Protein AF-A0A059WLW0-F1 (afdb_monomer)

pLDDT: mean 97.42, std 1.97, range [87.31, 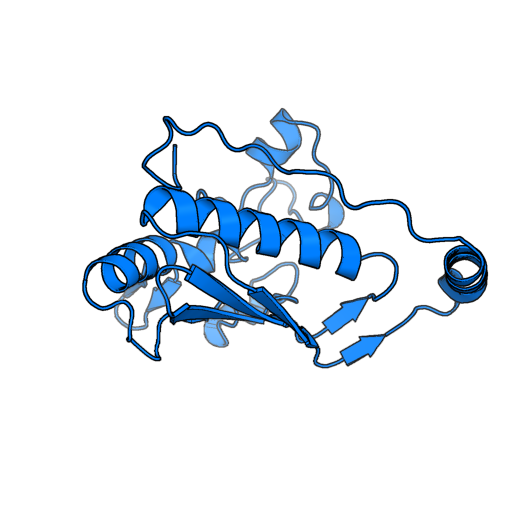98.94]

Solvent-accessible surface area (backbone atoms only — not comparable to full-atom values): 10324 Å² total; per-residue (Å²): 124,91,25,65,42,51,44,61,71,38,53,79,69,74,47,64,96,57,58,94,49,33,48,101,87,30,42,30,45,71,36,61,25,27,27,36,46,46,28,77,45,98,88,74,51,63,41,41,38,60,62,51,41,54,53,39,47,68,74,44,42,80,45,92,72,39,57,45,56,44,70,47,84,93,50,42,90,58,25,63,62,67,64,41,60,27,35,36,37,47,45,50,57,97,64,18,33,25,37,37,37,40,25,56,50,35,44,61,76,80,44,40,65,55,53,51,54,53,53,46,50,52,37,47,50,52,12,54,46,61,76,34,39,70,52,53,75,44,83,42,68,58,50,71,45,76,60,82,94,45,50,69,62,50,55,56,54,71,73,52,82,85,72,85,81,82,85,86,84,75,72,84,84,56,63,53,90,88,114

Secondary structure (DSSP, 8-state):
-----BSHHHHHTT--TTGGG--TTSB--S-HHHHHHHEE-TTS-EE-HHHHHHHHHHH-TT-TT-EEE---TTTGGGSSS--SEEEEEEEEETTEEEEEEEEEEEETTTTHHHHHHHHHHHHHHHHHHHTPEEEEEEEEEEEEE--GGGHHHHHHHHTSPPPPPPPPPP-TT--STT-

Radius of gyration: 17.55 Å; Cα contacts (8 Å, |Δi|>4): 272; chains: 1; bounding box: 41×44×42 Å

Structure (mmCIF, N/CA/C/O backbone):
data_AF-A0A059WLW0-F1
#
_entry.id   AF-A0A059WLW0-F1
#
loop_
_atom_site.group_PDB
_atom_site.id
_atom_site.type_symbol
_atom_site.label_atom_id
_atom_site.label_alt_id
_atom_site.label_comp_id
_atom_site.label_asym_id
_atom_site.label_entity_id
_atom_site.label_seq_id
_atom_site.pdbx_PDB_ins_code
_atom_site.Cartn_x
_atom_site.Cartn_y
_atom_site.Cartn_z
_atom_site.occupancy
_a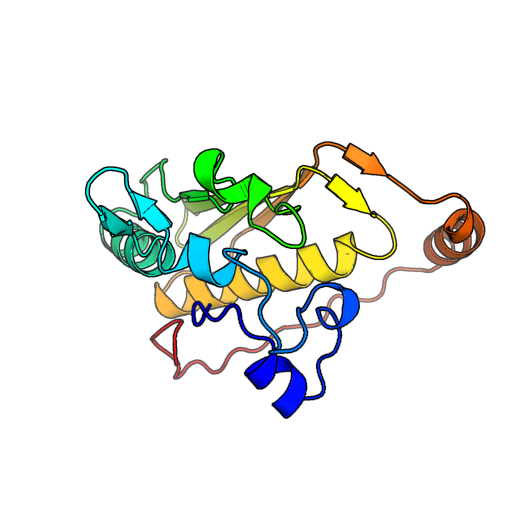tom_site.B_iso_or_equiv
_atom_site.auth_seq_id
_atom_site.auth_comp_id
_atom_site.auth_asym_id
_atom_site.auth_atom_id
_atom_site.pdbx_PDB_model_num
ATOM 1 N N . VAL A 1 1 ? -4.479 -0.718 -8.507 1.00 89.88 1 VAL A N 1
ATOM 2 C CA . VAL A 1 1 ? -5.316 -1.945 -8.548 1.00 89.88 1 VAL A CA 1
ATOM 3 C C . VAL A 1 1 ? -5.506 -2.481 -9.972 1.00 89.88 1 VAL A C 1
ATOM 5 O O . VAL A 1 1 ? -5.412 -3.688 -10.151 1.00 89.88 1 VAL A O 1
ATOM 8 N N . ALA A 1 2 ? -5.692 -1.626 -10.990 1.00 93.94 2 ALA A N 1
ATOM 9 C CA . ALA A 1 2 ? -5.867 -2.048 -12.392 1.00 93.94 2 ALA A CA 1
ATOM 10 C C . ALA A 1 2 ? -4.707 -2.877 -12.986 1.00 93.94 2 ALA A C 1
ATOM 12 O O . ALA A 1 2 ? -4.929 -3.664 -13.894 1.00 93.94 2 ALA A O 1
ATOM 13 N N . GLY A 1 3 ? -3.492 -2.743 -12.447 1.00 94.88 3 GLY A N 1
ATOM 14 C CA . GLY A 1 3 ? -2.308 -3.459 -12.936 1.00 94.88 3 GLY A CA 1
ATOM 15 C C . GLY A 1 3 ? -1.438 -2.646 -13.893 1.00 94.88 3 GLY A C 1
ATOM 16 O O . GLY A 1 3 ? -0.359 -3.102 -14.248 1.00 94.88 3 GLY A O 1
ATOM 17 N N . ASP A 1 4 ? -1.884 -1.440 -14.250 1.00 94.75 4 ASP A N 1
ATOM 18 C CA . ASP A 1 4 ? -1.173 -0.538 -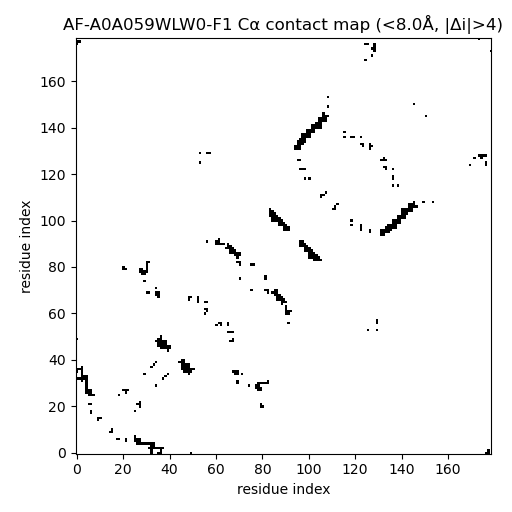15.151 1.00 94.75 4 ASP A CA 1
ATOM 19 C C . ASP A 1 4 ? 0.191 -0.102 -14.589 1.00 94.75 4 ASP A C 1
ATOM 21 O O . ASP A 1 4 ? 0.361 0.107 -13.380 1.00 94.75 4 ASP A O 1
ATOM 25 N N . THR A 1 5 ? 1.155 0.024 -15.493 1.00 95.19 5 THR A N 1
ATOM 26 C CA . THR A 1 5 ? 2.517 0.517 -15.253 1.00 95.19 5 THR A CA 1
ATOM 27 C C . THR A 1 5 ? 2.908 1.641 -16.204 1.00 95.19 5 THR A C 1
ATOM 29 O O . THR A 1 5 ? 4.060 2.075 -16.189 1.00 95.19 5 THR A O 1
ATOM 32 N N . ASN A 1 6 ? 1.975 2.107 -17.032 1.00 97.19 6 ASN A N 1
ATOM 33 C CA . ASN A 1 6 ? 2.108 3.328 -17.798 1.00 97.19 6 ASN A CA 1
ATOM 34 C C . ASN A 1 6 ? 1.410 4.479 -17.054 1.00 97.19 6 ASN A C 1
ATOM 36 O O . ASN A 1 6 ? 0.364 4.304 -16.428 1.00 97.19 6 ASN A O 1
ATOM 40 N N . ILE A 1 7 ? 1.989 5.675 -17.103 1.00 97.00 7 ILE A N 1
ATOM 41 C CA . ILE A 1 7 ? 1.444 6.839 -16.396 1.00 97.00 7 ILE A CA 1
ATOM 42 C C . ILE A 1 7 ? 0.227 7.459 -17.086 1.00 97.00 7 ILE A C 1
ATOM 44 O O . ILE A 1 7 ? -0.369 8.363 -16.511 1.00 97.00 7 ILE A O 1
ATOM 48 N N . LYS A 1 8 ? -0.193 6.994 -18.272 1.00 97.38 8 LYS A N 1
ATOM 49 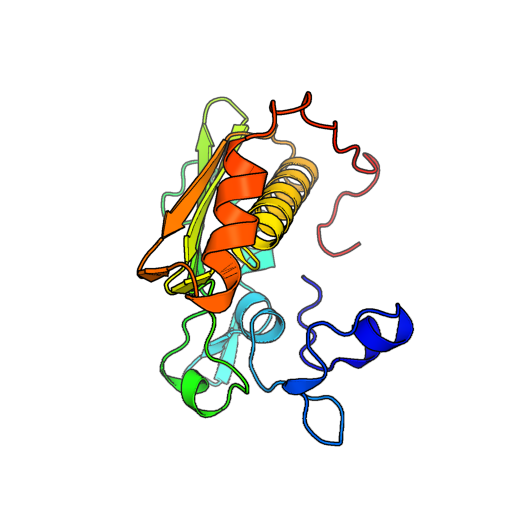C CA . LYS A 1 8 ? -1.277 7.619 -19.045 1.00 97.38 8 LYS A CA 1
ATOM 50 C C . LYS A 1 8 ? -2.542 7.858 -18.219 1.00 97.38 8 LYS A C 1
ATOM 52 O O . LYS A 1 8 ? -3.052 8.973 -18.223 1.00 97.38 8 LYS A O 1
ATOM 57 N N . TYR A 1 9 ? -3.032 6.852 -17.490 1.00 97.75 9 TYR A N 1
ATOM 58 C CA . TYR A 1 9 ? -4.214 7.020 -16.636 1.00 97.75 9 TYR A CA 1
ATOM 59 C C . TYR A 1 9 ? -4.003 8.112 -15.578 1.00 97.75 9 TYR A C 1
ATOM 61 O O . TYR A 1 9 ? -4.904 8.903 -15.305 1.00 97.75 9 TYR A O 1
ATOM 69 N N . LEU A 1 10 ? -2.808 8.174 -14.988 1.00 97.56 10 LEU A N 1
ATOM 70 C CA . LEU A 1 10 ? -2.462 9.192 -14.000 1.00 97.56 10 LEU A CA 1
ATOM 71 C C . LEU A 1 10 ? -2.447 10.581 -14.645 1.00 97.56 10 LEU A C 1
ATOM 73 O O . LEU A 1 10 ? -3.093 11.494 -14.132 1.00 97.56 10 LEU A O 1
ATOM 77 N N . SER A 1 11 ? -1.797 10.721 -15.802 1.00 96.56 11 SER A N 1
ATOM 78 C CA . SER A 1 11 ? -1.715 11.973 -16.555 1.00 96.56 11 SER A CA 1
ATOM 79 C C . SER A 1 11 ? -3.089 12.468 -17.016 1.00 96.56 11 SER A C 1
ATOM 81 O O . SER A 1 11 ? -3.389 13.648 -16.841 1.00 96.56 11 SER A O 1
ATOM 83 N N . ASP A 1 12 ? -3.952 11.577 -17.520 1.00 97.94 12 ASP A N 1
ATOM 84 C CA . ASP A 1 12 ? -5.333 11.892 -17.921 1.00 97.94 12 ASP A CA 1
ATOM 85 C C . ASP A 1 12 ? -6.169 12.434 -16.737 1.00 97.94 12 ASP A C 1
ATOM 87 O O . ASP A 1 12 ? -7.121 13.185 -16.941 1.00 97.94 12 ASP A O 1
ATOM 91 N N . ASN A 1 13 ? -5.789 12.096 -15.497 1.00 98.00 13 ASN A N 1
ATOM 92 C CA . ASN A 1 13 ? -6.427 12.549 -14.255 1.00 98.00 13 ASN A CA 1
ATOM 93 C C . ASN A 1 13 ? -5.628 13.640 -13.511 1.00 98.00 13 ASN A C 1
ATOM 95 O O . ASN A 1 13 ? -5.931 13.958 -12.361 1.00 98.00 13 ASN A O 1
ATOM 99 N N . GLY A 1 14 ? -4.594 14.217 -14.133 1.00 97.81 14 GLY A N 1
ATOM 100 C CA . GLY A 1 14 ? -3.786 15.288 -13.539 1.00 97.81 14 GLY A CA 1
ATOM 101 C C . GLY A 1 14 ? -2.875 14.853 -12.382 1.00 97.81 14 GLY A C 1
ATOM 102 O O . GLY A 1 14 ? -2.384 15.703 -11.637 1.00 97.81 14 GLY A O 1
ATOM 103 N N . VAL A 1 15 ? -2.630 13.552 -12.220 1.00 97.44 15 VAL A N 1
ATOM 104 C CA . VAL A 1 15 ? -1.752 12.989 -11.187 1.00 97.44 15 VAL A CA 1
ATOM 105 C C . VAL A 1 15 ? -0.328 12.865 -11.730 1.00 97.44 15 VAL A C 1
ATOM 107 O O . VAL A 1 15 ? -0.102 12.156 -12.703 1.00 97.44 15 VAL A O 1
ATOM 110 N N . LYS A 1 16 ? 0.632 13.523 -11.066 1.00 96.88 16 LYS A N 1
ATOM 111 C CA . LYS A 1 16 ? 2.028 13.666 -11.538 1.00 96.88 16 LYS A CA 1
ATOM 112 C C . LYS A 1 16 ? 3.090 12.980 -10.677 1.00 96.88 16 LYS A C 1
ATOM 114 O O . LYS A 1 16 ? 4.285 13.139 -10.895 1.00 96.88 16 LYS A O 1
ATOM 119 N N . ILE A 1 17 ? 2.674 12.235 -9.654 1.00 95.62 17 ILE A N 1
ATOM 120 C CA . ILE A 1 17 ? 3.584 11.687 -8.629 1.00 95.62 17 ILE A CA 1
ATOM 121 C C . ILE A 1 17 ? 4.574 10.635 -9.166 1.00 95.62 17 ILE A C 1
ATOM 123 O O . ILE A 1 17 ? 5.471 10.230 -8.439 1.00 95.62 17 ILE A O 1
ATOM 127 N N . TRP A 1 18 ? 4.386 10.174 -10.406 1.00 95.31 18 TRP A N 1
ATOM 128 C CA . TRP A 1 18 ? 5.218 9.171 -11.073 1.00 95.31 18 TRP A CA 1
ATOM 129 C C . TRP A 1 18 ? 5.992 9.728 -12.277 1.00 95.31 18 TRP A C 1
ATOM 131 O O . TRP A 1 18 ? 6.764 8.989 -12.884 1.00 95.31 18 TRP A O 1
ATOM 141 N N . ASP A 1 19 ? 5.825 11.013 -12.606 1.00 95.62 19 ASP A N 1
ATOM 142 C CA . ASP A 1 19 ? 6.351 11.607 -13.841 1.00 95.62 19 ASP A CA 1
ATOM 143 C C . ASP A 1 19 ? 7.885 11.534 -13.916 1.00 95.62 19 ASP A C 1
ATOM 145 O O . ASP A 1 19 ? 8.427 11.231 -14.974 1.00 95.62 19 ASP A O 1
ATOM 149 N N . GLU A 1 20 ? 8.602 11.746 -12.804 1.00 94.62 20 GLU A N 1
ATOM 150 C CA . GLU A 1 20 ? 10.080 11.759 -12.806 1.00 94.62 20 GLU A CA 1
ATOM 151 C C . GLU A 1 20 ? 10.709 10.364 -12.999 1.00 94.62 20 GLU A C 1
ATOM 153 O O . GLU A 1 20 ? 11.909 10.256 -13.244 1.00 94.62 20 GLU A O 1
ATOM 158 N N . TRP A 1 21 ? 9.910 9.297 -12.903 1.00 94.69 21 TRP A N 1
ATOM 159 C CA . TRP A 1 21 ? 10.349 7.900 -13.003 1.00 94.69 21 TRP A CA 1
ATOM 160 C C . TRP A 1 21 ? 9.944 7.253 -14.324 1.00 94.69 21 TRP A C 1
ATOM 162 O O . TRP A 1 21 ? 10.399 6.152 -14.632 1.00 94.69 21 TRP A O 1
ATOM 172 N N . ALA A 1 22 ? 9.062 7.898 -15.081 1.00 95.44 22 ALA A N 1
ATOM 173 C CA . ALA A 1 22 ? 8.571 7.371 -16.337 1.00 95.44 22 ALA A CA 1
ATOM 174 C C . ALA A 1 22 ? 9.595 7.574 -17.461 1.00 95.44 22 ALA A C 1
ATOM 176 O O . ALA A 1 22 ? 10.283 8.595 -17.531 1.00 95.44 22 ALA A O 1
ATOM 177 N N . ASP A 1 23 ? 9.689 6.600 -18.365 1.00 94.69 23 ASP A N 1
ATOM 178 C CA . ASP A 1 23 ? 10.447 6.769 -19.602 1.00 94.69 23 ASP A CA 1
ATOM 179 C C . ASP A 1 23 ? 9.736 7.725 -20.586 1.00 94.69 23 ASP A C 1
ATOM 181 O O . ASP A 1 23 ? 8.674 8.287 -20.309 1.00 94.69 23 ASP A O 1
ATOM 185 N N . LYS A 1 24 ? 10.318 7.913 -21.777 1.00 94.88 24 LYS A N 1
ATOM 186 C CA . LYS A 1 24 ? 9.772 8.816 -22.808 1.00 94.88 24 LYS A CA 1
ATOM 187 C C . LYS A 1 24 ? 8.377 8.422 -23.308 1.00 94.88 24 LYS A C 1
ATOM 189 O O . LYS A 1 24 ? 7.702 9.257 -23.903 1.00 94.88 24 LYS A O 1
ATOM 194 N N . GLU A 1 25 ? 7.973 7.173 -23.107 1.00 95.81 25 GLU A N 1
ATOM 195 C CA . GLU A 1 25 ? 6.675 6.620 -23.502 1.00 95.81 25 GLU A CA 1
ATOM 196 C C . GLU A 1 25 ? 5.711 6.513 -22.305 1.00 95.81 25 GLU A C 1
ATOM 198 O O . GLU A 1 25 ? 4.565 6.083 -22.454 1.00 95.81 25 GLU A O 1
ATOM 203 N N . GLY A 1 26 ? 6.149 6.935 -21.116 1.00 95.62 26 GLY A N 1
ATOM 204 C CA . GLY A 1 26 ? 5.355 6.916 -19.897 1.00 95.62 26 GLY A CA 1
ATOM 205 C C . GLY A 1 26 ? 5.438 5.608 -19.105 1.00 95.62 26 GLY A C 1
ATOM 206 O O . GLY A 1 26 ? 4.648 5.426 -18.178 1.00 95.62 26 GLY A O 1
ATOM 207 N N . ASN A 1 27 ? 6.337 4.679 -19.441 1.00 96.50 27 ASN A N 1
ATOM 208 C CA . ASN A 1 27 ? 6.428 3.386 -18.758 1.00 96.50 27 ASN A CA 1
ATOM 209 C C . ASN A 1 27 ? 7.320 3.458 -17.512 1.00 96.50 27 ASN A C 1
ATOM 211 O O . ASN A 1 27 ? 8.380 4.080 -17.522 1.00 96.50 27 ASN A O 1
ATOM 215 N N . LEU A 1 28 ? 6.915 2.752 -16.453 1.00 94.62 28 LEU A N 1
ATOM 216 C CA . LEU A 1 28 ? 7.641 2.668 -15.175 1.00 94.62 28 LEU A CA 1
ATOM 217 C C . LEU A 1 28 ? 8.430 1.355 -14.998 1.00 94.62 28 LEU A C 1
ATOM 219 O O . LEU A 1 28 ? 9.115 1.155 -13.989 1.00 94.62 28 LEU A O 1
ATOM 223 N N . GLY A 1 29 ? 8.304 0.430 -15.951 1.00 94.31 29 GLY A N 1
ATOM 224 C CA . GLY A 1 29 ? 8.734 -0.958 -15.786 1.00 94.31 29 GLY A CA 1
ATOM 225 C C . GLY A 1 29 ? 7.786 -1.757 -14.874 1.00 94.31 29 GLY A C 1
ATOM 226 O O . GLY A 1 29 ? 6.660 -1.328 -14.612 1.00 94.31 29 GLY A O 1
ATOM 227 N N . PRO A 1 30 ? 8.207 -2.930 -14.372 1.00 95.94 30 PRO A N 1
ATOM 228 C CA . PRO A 1 30 ? 7.344 -3.877 -13.667 1.00 95.94 30 PRO A CA 1
ATOM 229 C C . PRO A 1 30 ? 7.104 -3.479 -12.196 1.00 95.94 30 PRO A C 1
ATOM 231 O O . PRO A 1 30 ? 7.389 -4.254 -11.286 1.00 95.94 30 PRO A O 1
ATOM 234 N N . VAL A 1 31 ? 6.601 -2.263 -11.953 1.00 94.88 31 VAL A N 1
ATOM 235 C CA . VAL A 1 31 ? 6.318 -1.700 -10.616 1.00 94.88 31 VAL A CA 1
ATOM 236 C C . VAL A 1 31 ? 5.054 -2.311 -9.978 1.00 94.88 31 VAL A C 1
ATOM 238 O O . VAL A 1 31 ? 4.570 -3.361 -10.400 1.00 94.88 31 VAL A O 1
ATOM 241 N N . TYR A 1 32 ? 4.509 -1.677 -8.931 1.00 97.12 32 TYR A N 1
ATOM 242 C CA . TYR A 1 32 ? 3.438 -2.214 -8.078 1.00 97.12 32 TYR A CA 1
ATOM 243 C C . TYR A 1 32 ? 2.274 -2.861 -8.838 1.00 97.12 32 TYR A C 1
ATOM 245 O O . TYR A 1 32 ? 1.930 -4.000 -8.542 1.00 97.12 32 TYR A O 1
ATOM 253 N N . GLY A 1 33 ? 1.678 -2.160 -9.812 1.00 96.31 33 GLY A N 1
ATOM 254 C CA . GLY A 1 33 ? 0.528 -2.661 -10.571 1.00 96.31 33 GLY A CA 1
ATOM 255 C C . GLY A 1 33 ? 0.811 -4.014 -11.222 1.00 96.31 33 GLY A C 1
ATOM 256 O O . GLY A 1 33 ? 0.069 -4.973 -10.996 1.00 96.31 33 GLY A O 1
ATOM 257 N N . TYR A 1 34 ? 1.930 -4.105 -11.936 1.00 97.75 34 TYR A N 1
ATOM 258 C CA . TYR A 1 34 ? 2.362 -5.329 -12.594 1.00 97.75 34 TYR A CA 1
ATOM 259 C C . TYR A 1 34 ? 2.660 -6.450 -11.598 1.00 97.75 34 TYR A C 1
ATOM 261 O O . TYR A 1 34 ? 2.186 -7.563 -11.793 1.00 97.75 34 TYR A O 1
ATOM 269 N N . GLN A 1 35 ? 3.355 -6.181 -10.487 1.00 98.31 35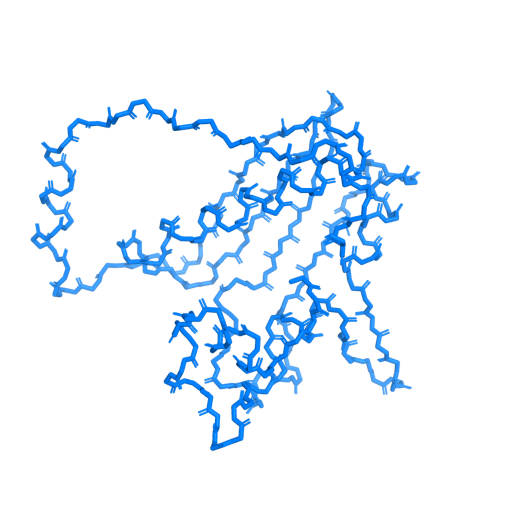 GLN A N 1
ATOM 270 C CA . GLN A 1 35 ? 3.594 -7.230 -9.485 1.00 98.31 35 GLN A CA 1
ATOM 271 C C . GLN A 1 35 ? 2.289 -7.703 -8.832 1.00 98.31 35 GLN A C 1
ATOM 273 O O . GLN A 1 35 ? 2.119 -8.889 -8.580 1.00 98.31 35 GLN A O 1
ATOM 278 N N . TRP A 1 36 ? 1.337 -6.808 -8.574 1.00 98.50 36 TRP A N 1
ATOM 279 C CA . TRP A 1 36 ? 0.081 -7.159 -7.908 1.00 98.50 36 TRP A CA 1
ATOM 280 C C . TRP A 1 36 ? -0.865 -7.969 -8.794 1.00 98.50 36 TRP A C 1
ATOM 282 O O . TRP A 1 36 ? -1.584 -8.823 -8.280 1.00 98.50 36 TRP A O 1
ATOM 292 N N . ARG A 1 37 ? -0.895 -7.689 -10.099 1.00 98.38 37 ARG A N 1
ATOM 293 C CA . ARG A 1 37 ? -1.884 -8.259 -11.030 1.00 98.38 37 ARG A CA 1
ATOM 294 C C . ARG A 1 37 ? -1.306 -9.267 -12.016 1.00 98.38 37 ARG A C 1
ATOM 296 O O . ARG A 1 37 ? -2.054 -10.078 -12.549 1.00 98.38 37 ARG A O 1
ATOM 303 N N . SER A 1 38 ? 0.005 -9.233 -12.222 1.00 98.12 38 SER A N 1
ATOM 304 C CA . SER A 1 38 ? 0.693 -9.972 -13.276 1.00 98.12 38 SER A CA 1
ATOM 305 C C . SER A 1 38 ? 2.079 -10.443 -12.823 1.00 98.12 38 SER A C 1
ATOM 307 O O . SER A 1 38 ? 3.034 -10.372 -13.596 1.00 98.12 38 SER A O 1
ATOM 309 N N . TRP A 1 39 ? 2.222 -10.931 -11.584 1.00 98.50 39 TRP A N 1
ATOM 310 C CA . TRP A 1 39 ? 3.518 -11.391 -11.067 1.00 98.50 39 TRP A CA 1
ATOM 311 C C . TRP A 1 39 ? 4.097 -12.497 -11.969 1.00 98.50 39 TRP A C 1
ATOM 313 O O . TRP A 1 39 ? 3.476 -13.560 -12.071 1.00 98.50 39 TRP A O 1
ATOM 323 N N . PRO A 1 40 ? 5.265 -12.297 -12.608 1.00 98.00 40 PRO A N 1
ATOM 324 C CA . PRO A 1 40 ? 5.828 -13.271 -13.533 1.00 98.00 40 PRO A CA 1
ATOM 325 C C . PRO A 1 40 ? 6.428 -14.461 -12.781 1.00 98.00 40 PRO A C 1
ATOM 327 O O . PRO A 1 40 ? 7.072 -14.316 -11.740 1.00 98.00 40 PRO A O 1
ATOM 330 N N . THR A 1 41 ? 6.243 -15.654 -13.332 1.00 98.12 41 THR A N 1
ATOM 331 C CA . THR A 1 41 ? 6.779 -16.907 -12.786 1.00 98.12 41 THR A CA 1
ATOM 332 C C . THR A 1 41 ? 7.799 -17.527 -13.737 1.00 98.12 41 THR A C 1
ATOM 334 O O . THR A 1 41 ? 7.824 -17.225 -14.929 1.00 98.12 41 THR A O 1
ATOM 337 N N . ALA A 1 42 ? 8.649 -18.416 -13.217 1.00 96.62 42 ALA A N 1
ATOM 338 C CA . ALA A 1 42 ? 9.713 -19.045 -14.001 1.00 96.62 42 ALA A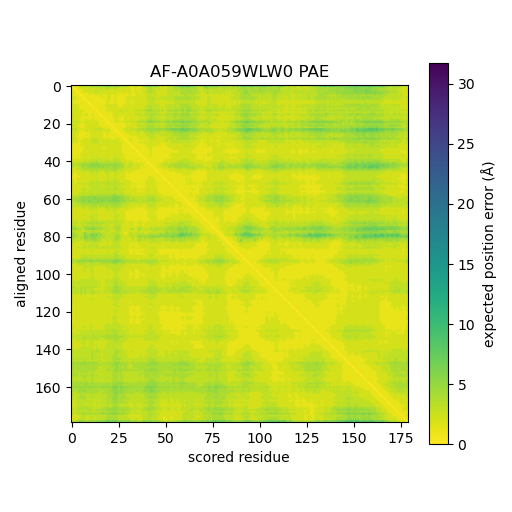 CA 1
ATOM 339 C C . ALA A 1 42 ? 9.196 -19.928 -15.154 1.00 96.62 42 ALA A C 1
ATOM 341 O O . ALA A 1 42 ? 9.925 -20.159 -16.112 1.00 96.62 42 ALA A O 1
ATOM 342 N N . ASP A 1 43 ? 7.953 -20.412 -15.070 1.00 96.94 43 ASP A N 1
ATOM 343 C CA . ASP A 1 43 ? 7.310 -21.223 -16.112 1.00 96.94 43 ASP A CA 1
ATOM 344 C C . ASP A 1 43 ? 6.508 -20.387 -17.132 1.00 96.94 43 ASP A C 1
ATOM 346 O O . ASP A 1 43 ? 5.820 -20.942 -17.986 1.00 96.94 43 ASP A O 1
ATOM 350 N N . GLY A 1 44 ? 6.611 -19.054 -17.064 1.00 96.38 44 GLY A N 1
ATOM 351 C CA . GLY A 1 44 ? 5.978 -18.125 -18.001 1.00 96.38 44 GLY A CA 1
ATOM 352 C C . GLY A 1 44 ? 4.536 -17.746 -17.659 1.00 96.38 44 GLY A C 1
ATOM 353 O O . GLY A 1 44 ? 3.934 -16.955 -18.381 1.00 96.38 44 GLY A O 1
ATOM 354 N N . ARG A 1 45 ? 3.963 -18.257 -16.560 1.00 97.88 45 ARG A N 1
ATOM 355 C CA . ARG A 1 45 ? 2.651 -17.801 -16.075 1.00 97.88 45 ARG A CA 1
ATOM 356 C C . ARG A 1 45 ? 2.746 -16.451 -15.369 1.00 97.88 45 ARG A C 1
ATOM 358 O O . ARG A 1 45 ? 3.808 -16.061 -14.877 1.00 97.88 45 ARG A O 1
ATOM 365 N N . HIS A 1 46 ? 1.589 -15.812 -15.217 1.00 98.12 46 HIS A N 1
ATOM 366 C CA . HIS A 1 46 ? 1.401 -14.640 -14.371 1.00 98.12 46 HIS A CA 1
ATOM 367 C C . HIS A 1 46 ? 0.443 -14.947 -13.215 1.00 98.12 46 HIS A C 1
ATOM 369 O O . HIS A 1 46 ? -0.546 -15.658 -13.395 1.00 98.12 46 HIS A O 1
ATOM 375 N N . ILE A 1 47 ? 0.741 -14.420 -12.026 1.00 98.56 47 ILE A N 1
ATOM 376 C CA . ILE A 1 47 ? -0.095 -14.565 -10.829 1.00 98.56 47 ILE A CA 1
ATOM 377 C C . ILE A 1 47 ? -0.771 -13.225 -10.526 1.00 98.56 47 ILE A C 1
ATOM 379 O O . ILE A 1 47 ? -0.100 -12.236 -10.226 1.00 98.56 47 ILE A O 1
ATOM 383 N N . ASP A 1 48 ? -2.104 -13.219 -10.538 1.00 98.56 48 ASP A N 1
ATOM 384 C CA . ASP A 1 48 ? -2.909 -12.110 -10.027 1.00 98.56 48 ASP A CA 1
ATOM 385 C C . ASP A 1 48 ? -3.077 -12.255 -8.511 1.00 98.56 48 ASP A C 1
ATOM 387 O O . ASP A 1 48 ? -3.954 -12.965 -8.015 1.00 98.56 48 ASP A O 1
ATOM 391 N N . GLN A 1 49 ? -2.195 -11.603 -7.756 1.00 98.69 49 GLN A N 1
ATOM 392 C CA . GLN A 1 49 ? -2.199 -11.687 -6.300 1.00 98.69 49 GLN A CA 1
ATOM 393 C C . GLN A 1 49 ? -3.465 -11.055 -5.703 1.00 98.69 49 GLN A C 1
ATOM 395 O O . GLN A 1 49 ? -3.991 -11.580 -4.728 1.00 98.69 49 GLN A O 1
ATOM 400 N N . ILE A 1 50 ? -3.999 -9.976 -6.288 1.00 98.44 50 ILE A N 1
ATOM 401 C CA . ILE A 1 50 ? -5.183 -9.283 -5.750 1.00 98.44 50 ILE A CA 1
ATOM 402 C C . ILE A 1 50 ? -6.447 -10.127 -5.919 1.00 98.44 50 ILE A C 1
ATOM 404 O O . ILE A 1 50 ? -7.211 -10.275 -4.966 1.00 98.44 50 ILE A O 1
ATOM 408 N N . SER A 1 51 ? -6.661 -10.716 -7.096 1.00 98.31 51 SER A N 1
ATOM 409 C CA . SER A 1 51 ? -7.803 -11.619 -7.292 1.00 98.31 51 SER A CA 1
ATOM 410 C C . SER A 1 51 ? -7.698 -12.831 -6.362 1.00 98.31 51 SER A C 1
ATOM 412 O O . SER A 1 51 ? -8.645 -13.146 -5.640 1.00 98.31 51 SER A O 1
ATOM 414 N N . ASN A 1 52 ? -6.501 -13.421 -6.264 1.00 98.12 52 ASN A N 1
ATOM 415 C CA . ASN A 1 52 ? -6.253 -14.573 -5.400 1.00 98.12 52 ASN A CA 1
ATOM 416 C C . ASN A 1 52 ? -6.511 -14.279 -3.914 1.00 98.12 52 ASN A C 1
ATOM 418 O O . ASN A 1 52 ? -7.099 -15.121 -3.233 1.00 98.12 52 ASN A O 1
ATOM 422 N N . ILE A 1 53 ? -6.087 -13.123 -3.377 1.00 97.38 53 ILE A N 1
ATOM 423 C CA . ILE A 1 53 ? -6.362 -12.817 -1.962 1.00 97.38 53 ILE A CA 1
ATOM 424 C C . ILE A 1 53 ? -7.849 -12.577 -1.716 1.00 97.38 53 ILE A C 1
ATOM 426 O O . ILE A 1 53 ? -8.343 -12.984 -0.671 1.00 97.38 53 ILE A O 1
ATOM 430 N N . ILE A 1 54 ? -8.580 -11.971 -2.659 1.00 98.31 54 ILE A N 1
ATOM 431 C CA . ILE A 1 54 ? -10.017 -11.703 -2.485 1.00 98.31 54 ILE A CA 1
ATOM 432 C C . ILE A 1 54 ? -10.789 -13.020 -2.439 1.00 98.31 54 ILE A C 1
ATOM 434 O O . ILE A 1 54 ? -11.640 -13.213 -1.569 1.00 98.31 54 ILE A O 1
ATOM 438 N N . GLU A 1 55 ? -10.467 -13.944 -3.341 1.00 98.19 55 GLU A N 1
ATOM 439 C CA . GLU A 1 55 ? -11.046 -15.287 -3.349 1.00 98.19 55 GLU A CA 1
ATOM 440 C C . GLU A 1 55 ? -10.708 -16.052 -2.067 1.00 98.19 55 GLU A C 1
ATOM 442 O O . GLU A 1 55 ? -11.594 -16.643 -1.447 1.00 98.19 55 GLU A O 1
ATOM 447 N N . ARG A 1 56 ? -9.450 -15.985 -1.615 1.00 97.94 56 ARG A N 1
ATOM 448 C CA . ARG A 1 56 ? -9.017 -16.645 -0.377 1.00 97.94 56 ARG A CA 1
ATOM 449 C C . ARG A 1 56 ? -9.674 -16.073 0.869 1.00 97.94 56 ARG A C 1
ATOM 451 O O . ARG A 1 56 ? -10.093 -16.862 1.702 1.00 97.94 56 ARG A O 1
ATOM 458 N N . ILE A 1 57 ? -9.822 -14.753 0.986 1.00 98.38 57 ILE A N 1
ATOM 459 C CA . ILE A 1 57 ? -10.529 -14.128 2.116 1.00 98.38 57 ILE A CA 1
ATOM 460 C C . ILE A 1 57 ? -11.963 -14.660 2.204 1.00 98.38 57 ILE A C 1
ATOM 462 O O . ILE A 1 57 ? -12.439 -14.968 3.293 1.00 98.38 57 ILE A O 1
ATOM 466 N N . ARG A 1 58 ? -12.650 -14.798 1.062 1.00 97.88 58 ARG A N 1
ATOM 467 C CA . ARG A 1 58 ? -14.026 -15.317 1.018 1.00 97.88 58 ARG A CA 1
ATOM 468 C C . ARG A 1 58 ? -14.100 -16.807 1.355 1.00 97.88 58 ARG A C 1
ATOM 470 O O . ARG A 1 58 ? -15.042 -17.226 2.018 1.00 97.88 58 ARG A O 1
ATOM 477 N N . ALA A 1 59 ? -13.145 -17.601 0.874 1.00 98.12 59 ALA A N 1
ATOM 478 C CA . ALA A 1 59 ? -13.165 -19.055 1.025 1.00 98.12 59 ALA A CA 1
ATOM 479 C C . ALA A 1 59 ? -12.614 -19.541 2.376 1.00 98.12 59 ALA A C 1
ATOM 481 O O . ALA A 1 59 ? -13.101 -20.529 2.920 1.00 98.12 59 ALA A O 1
ATOM 482 N N . ASN A 1 60 ? -11.583 -18.877 2.898 1.00 97.38 60 ASN A N 1
ATOM 483 C CA . ASN A 1 60 ? -10.891 -19.235 4.131 1.00 97.38 60 ASN A CA 1
ATOM 484 C C . ASN A 1 60 ? -10.322 -17.973 4.817 1.00 97.38 60 ASN A C 1
ATOM 486 O O . ASN A 1 60 ? -9.126 -17.690 4.689 1.00 97.38 60 ASN A O 1
ATOM 490 N N . PRO A 1 61 ? -11.158 -17.205 5.540 1.00 96.69 61 PRO A N 1
ATOM 491 C CA . PRO A 1 61 ? -10.739 -15.959 6.186 1.00 96.69 61 PRO A CA 1
ATOM 492 C C . PRO A 1 61 ? -9.629 -16.147 7.236 1.00 96.69 61 PRO A C 1
ATOM 494 O O . PRO A 1 61 ? -8.859 -15.219 7.472 1.00 96.69 61 PRO A O 1
ATOM 497 N N . ASP A 1 62 ? -9.490 -17.350 7.802 1.00 96.38 62 ASP A N 1
ATOM 498 C CA . ASP A 1 62 ? -8.465 -17.686 8.799 1.00 96.38 62 ASP A CA 1
ATOM 499 C C . ASP A 1 62 ? -7.089 -18.014 8.173 1.00 96.38 62 ASP A C 1
ATOM 501 O O . ASP A 1 62 ? -6.141 -18.375 8.885 1.00 96.38 62 ASP A O 1
ATOM 505 N N . ASP A 1 63 ? -6.949 -17.932 6.840 1.00 96.81 63 ASP A N 1
ATOM 506 C CA . ASP A 1 63 ? -5.678 -18.193 6.160 1.00 96.81 63 ASP A CA 1
ATOM 507 C C . ASP A 1 63 ? -4.598 -17.207 6.637 1.00 96.81 63 ASP A C 1
ATOM 509 O O . ASP A 1 63 ? -4.679 -15.990 6.486 1.00 96.81 63 ASP A O 1
ATOM 513 N N . ARG A 1 64 ? -3.506 -17.752 7.173 1.00 97.56 64 ARG A N 1
ATOM 514 C CA . ARG A 1 64 ? -2.348 -16.975 7.641 1.00 97.56 64 ARG A CA 1
ATOM 515 C C . ARG A 1 64 ? -1.417 -16.543 6.504 1.00 97.56 64 ARG A C 1
ATOM 517 O O . ARG A 1 64 ? -0.321 -16.059 6.772 1.00 97.56 64 ARG A O 1
ATOM 524 N N . ARG A 1 65 ? -1.808 -16.772 5.246 1.00 98.00 65 ARG A N 1
ATOM 525 C CA . ARG A 1 65 ? -1.012 -16.518 4.033 1.00 98.00 65 ARG A CA 1
ATOM 526 C C . ARG A 1 65 ? -1.701 -15.567 3.053 1.00 98.00 65 ARG A C 1
ATOM 528 O O . ARG A 1 65 ? -1.409 -15.611 1.859 1.00 98.00 65 ARG A O 1
ATOM 535 N N . LEU A 1 66 ? -2.605 -14.712 3.534 1.00 98.56 66 LEU A N 1
ATOM 536 C CA . LEU A 1 66 ? -3.263 -13.668 2.739 1.00 98.56 66 LEU A CA 1
ATOM 537 C C . LEU A 1 66 ? -2.284 -12.527 2.409 1.00 98.56 66 LEU A C 1
ATOM 539 O O . LEU A 1 66 ? -2.411 -11.420 2.923 1.00 98.56 66 LEU A O 1
ATOM 543 N N . ILE A 1 67 ? -1.266 -12.819 1.600 1.00 98.81 67 ILE A N 1
ATOM 544 C CA . ILE A 1 67 ? -0.109 -11.951 1.357 1.00 98.81 67 ILE A CA 1
ATOM 545 C C . ILE A 1 67 ? -0.082 -11.498 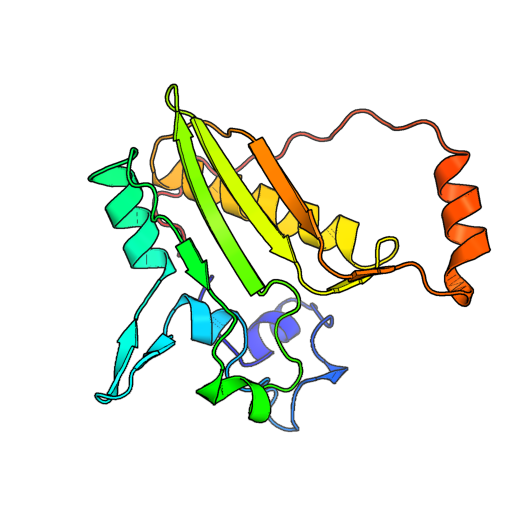-0.100 1.00 98.81 67 ILE A C 1
ATOM 547 O O . ILE A 1 67 ? -0.320 -12.288 -1.013 1.00 98.81 67 ILE A O 1
ATOM 551 N N . VAL A 1 68 ? 0.291 -10.238 -0.301 1.00 98.81 68 VAL A N 1
ATOM 552 C CA . VAL A 1 68 ? 0.669 -9.679 -1.600 1.00 98.81 68 VAL A CA 1
ATOM 553 C C . VAL A 1 68 ? 2.078 -9.110 -1.482 1.00 98.81 68 VAL A C 1
ATOM 555 O O . VAL A 1 68 ? 2.367 -8.318 -0.582 1.00 98.81 68 VAL A O 1
ATOM 558 N N . SER A 1 69 ? 2.960 -9.493 -2.403 1.00 98.69 69 SER A N 1
ATOM 559 C CA . SER A 1 69 ? 4.328 -8.979 -2.479 1.00 98.69 69 SER A CA 1
ATOM 560 C C . SER A 1 69 ? 4.526 -8.147 -3.741 1.00 98.69 69 SER A C 1
ATOM 562 O O . SER A 1 69 ? 4.125 -8.547 -4.831 1.00 98.69 69 SER A O 1
ATOM 564 N N . ALA A 1 70 ? 5.181 -6.997 -3.610 1.00 98.38 70 ALA A N 1
ATOM 565 C CA . ALA A 1 70 ? 5.761 -6.274 -4.739 1.00 98.38 70 ALA A CA 1
ATOM 566 C C . ALA A 1 70 ? 7.271 -6.546 -4.872 1.00 98.38 70 ALA A C 1
ATOM 568 O O . ALA A 1 70 ? 7.888 -6.160 -5.862 1.00 98.38 70 ALA A O 1
ATOM 569 N N . TRP A 1 71 ? 7.884 -7.215 -3.891 1.00 98.44 71 TRP A N 1
ATOM 570 C CA . TRP A 1 71 ? 9.325 -7.433 -3.831 1.00 98.44 71 TRP A CA 1
ATOM 571 C C . TRP A 1 71 ? 9.770 -8.634 -4.674 1.00 98.44 71 TRP A C 1
ATOM 573 O O . TRP A 1 71 ? 10.003 -9.731 -4.161 1.00 98.44 71 TRP A O 1
ATOM 583 N N . ASN A 1 72 ? 9.881 -8.428 -5.985 1.00 98.06 72 ASN A N 1
ATOM 584 C CA . ASN A 1 72 ? 10.319 -9.450 -6.932 1.00 98.06 72 ASN A CA 1
ATOM 585 C C . ASN A 1 72 ? 11.812 -9.323 -7.259 1.00 98.06 72 ASN A C 1
ATOM 587 O O . ASN A 1 72 ? 12.209 -8.498 -8.081 1.00 98.06 72 ASN A O 1
ATOM 591 N N . VAL A 1 73 ? 12.635 -10.180 -6.651 1.00 97.69 73 VAL A N 1
ATOM 592 C CA . VAL A 1 73 ? 14.103 -10.160 -6.796 1.00 97.69 73 VAL A CA 1
ATOM 593 C C . VAL A 1 73 ? 14.558 -10.212 -8.261 1.00 97.69 73 VAL A C 1
ATOM 595 O O . VAL A 1 73 ? 15.514 -9.528 -8.616 1.00 97.69 73 VAL A O 1
ATOM 598 N N . GLY A 1 74 ? 13.863 -10.966 -9.120 1.00 96.81 74 GLY A N 1
ATOM 599 C CA . GLY A 1 74 ? 14.218 -11.101 -10.539 1.00 96.81 74 GLY A CA 1
ATOM 600 C C . GLY A 1 74 ? 13.877 -9.878 -11.397 1.00 96.81 74 GLY A C 1
ATOM 601 O O . GLY A 1 74 ? 14.436 -9.712 -12.478 1.00 96.81 74 GLY A O 1
ATOM 602 N N . GLU A 1 75 ? 12.989 -9.007 -10.915 1.00 95.94 75 GLU A N 1
ATOM 603 C CA . GLU A 1 75 ? 12.477 -7.859 -11.672 1.00 95.94 75 GLU A CA 1
ATOM 604 C C . GLU A 1 75 ? 12.973 -6.506 -11.134 1.00 95.94 75 GLU A C 1
ATOM 606 O O . GLU A 1 75 ? 12.866 -5.511 -11.845 1.00 95.94 75 GLU A O 1
ATOM 611 N N . ILE A 1 76 ? 13.562 -6.449 -9.928 1.00 93.50 76 ILE A N 1
ATOM 612 C CA . ILE A 1 76 ? 14.018 -5.196 -9.286 1.00 93.50 76 ILE A CA 1
ATOM 613 C C . ILE A 1 76 ? 14.911 -4.355 -10.207 1.00 93.50 76 ILE A C 1
ATOM 615 O O . ILE A 1 76 ? 14.726 -3.144 -10.290 1.00 93.50 76 ILE A O 1
ATOM 619 N N . GLY A 1 77 ? 15.845 -4.981 -10.930 1.00 91.81 77 GLY A N 1
ATOM 620 C CA . GLY A 1 77 ? 16.771 -4.271 -11.823 1.00 91.81 77 GLY A CA 1
ATOM 621 C C . GLY A 1 77 ? 16.115 -3.622 -13.050 1.00 91.81 77 GLY A C 1
ATOM 622 O O . GLY A 1 77 ? 16.767 -2.842 -13.735 1.00 91.81 77 GLY A O 1
ATOM 623 N N . LYS A 1 78 ? 14.846 -3.940 -13.335 1.00 91.38 78 LYS A N 1
ATOM 624 C CA . LYS A 1 78 ? 14.069 -3.391 -14.458 1.00 91.38 78 LYS A CA 1
ATOM 625 C C . LYS A 1 78 ? 13.089 -2.297 -14.023 1.00 91.38 78 LYS A C 1
ATOM 627 O O . LYS A 1 78 ? 12.405 -1.726 -14.867 1.00 91.38 78 LYS A O 1
ATOM 632 N N . MET A 1 79 ? 12.951 -2.056 -12.721 1.00 91.31 79 MET A N 1
ATOM 633 C CA . MET A 1 79 ? 12.010 -1.079 -12.175 1.00 91.31 79 MET A CA 1
ATOM 634 C C . MET A 1 79 ? 12.664 0.300 -12.124 1.00 91.31 79 MET A C 1
ATOM 636 O O . MET A 1 79 ? 13.797 0.421 -11.662 1.00 91.31 79 MET A O 1
ATOM 640 N N . ALA A 1 80 ? 11.927 1.345 -12.509 1.00 87.31 80 ALA A N 1
ATOM 641 C CA . ALA A 1 80 ? 12.405 2.723 -12.373 1.00 87.31 80 ALA A CA 1
ATOM 642 C C . ALA A 1 80 ? 12.726 3.091 -10.911 1.00 87.31 80 ALA A C 1
ATOM 644 O O . ALA A 1 80 ? 13.658 3.842 -10.631 1.00 87.31 80 ALA A O 1
ATOM 645 N N . LEU A 1 81 ? 11.973 2.518 -9.965 1.00 88.88 81 LEU A N 1
ATOM 646 C CA . LEU A 1 81 ? 12.253 2.587 -8.537 1.00 88.88 81 LEU A CA 1
ATOM 647 C C . LEU A 1 81 ? 11.869 1.261 -7.865 1.00 88.88 81 LEU A C 1
ATOM 649 O O . LEU A 1 81 ? 10.719 0.830 -7.996 1.00 88.88 81 LEU A O 1
ATOM 653 N N . PRO A 1 82 ? 12.776 0.621 -7.103 1.00 91.50 82 PRO A N 1
ATOM 654 C CA . PRO A 1 82 ? 12.427 -0.563 -6.330 1.00 91.50 82 PRO A CA 1
ATOM 655 C C . PRO A 1 82 ? 11.301 -0.266 -5.319 1.00 91.50 82 PRO A C 1
ATOM 657 O O . PRO A 1 82 ? 11.360 0.762 -4.637 1.00 91.50 82 PRO A O 1
ATOM 660 N N . PRO A 1 83 ? 10.321 -1.164 -5.123 1.00 93.38 83 PRO A N 1
ATOM 661 C CA . PRO A 1 83 ? 9.152 -0.925 -4.280 1.00 93.38 83 PRO A CA 1
ATOM 662 C C . PRO A 1 83 ? 9.525 -0.525 -2.850 1.00 93.38 83 PRO A C 1
ATOM 664 O O . PRO A 1 83 ? 10.239 -1.254 -2.162 1.00 93.38 83 PRO A O 1
ATOM 667 N N . CYS A 1 84 ? 9.049 0.623 -2.370 1.00 96.69 84 CYS A N 1
ATOM 668 C CA . CYS A 1 84 ? 9.174 0.991 -0.956 1.00 96.69 84 CYS A CA 1
ATOM 669 C C . CYS A 1 84 ? 8.232 0.138 -0.098 1.00 96.69 84 CYS A C 1
ATOM 671 O O . CYS A 1 84 ? 8.616 -0.334 0.971 1.00 96.69 84 CYS A O 1
ATOM 673 N N . HIS A 1 85 ? 7.022 -0.117 -0.599 1.00 98.12 85 HIS A N 1
ATOM 674 C CA . HIS A 1 85 ? 6.057 -1.038 -0.004 1.00 98.12 85 HIS A CA 1
ATOM 675 C C . HIS A 1 85 ? 6.346 -2.459 -0.490 1.00 98.12 85 HIS A C 1
ATOM 677 O O . HIS A 1 85 ? 5.958 -2.832 -1.598 1.00 98.12 85 HIS A O 1
ATOM 683 N N . ALA A 1 86 ? 7.092 -3.231 0.300 1.00 98.12 86 ALA A N 1
ATOM 684 C CA . ALA A 1 86 ? 7.656 -4.493 -0.170 1.00 98.12 86 ALA A CA 1
ATOM 685 C C . ALA A 1 86 ? 6.615 -5.620 -0.173 1.00 98.12 86 ALA A C 1
ATOM 687 O O . ALA A 1 86 ? 6.478 -6.323 -1.174 1.00 98.12 86 ALA A O 1
ATOM 688 N N . PHE A 1 87 ? 5.859 -5.771 0.916 1.00 98.56 87 PHE A N 1
ATOM 689 C CA . PHE A 1 87 ? 4.752 -6.723 1.004 1.00 98.56 87 PHE A CA 1
ATOM 690 C C . PHE A 1 87 ? 3.712 -6.268 2.028 1.00 98.56 87 PHE A C 1
ATOM 692 O O . PHE A 1 87 ? 4.009 -5.472 2.919 1.00 98.56 87 PHE A O 1
ATOM 699 N N . PHE A 1 88 ? 2.500 -6.797 1.912 1.00 98.88 88 PHE A N 1
ATOM 700 C CA . PHE A 1 88 ? 1.445 -6.619 2.900 1.00 98.88 88 PHE A CA 1
ATOM 701 C C . PHE A 1 88 ? 0.652 -7.909 3.098 1.00 98.88 88 PHE A C 1
ATOM 703 O O . PHE A 1 88 ? 0.600 -8.761 2.210 1.00 98.88 88 PHE A O 1
ATOM 710 N N . GLN A 1 89 ? 0.060 -8.046 4.279 1.00 98.88 89 GLN A N 1
ATOM 711 C CA . GLN A 1 89 ? -0.711 -9.205 4.702 1.00 98.88 89 GLN A CA 1
ATOM 712 C C . GLN A 1 89 ? -2.072 -8.773 5.243 1.00 98.88 89 GLN A C 1
ATOM 714 O O . GLN A 1 89 ? -2.147 -7.880 6.083 1.00 98.88 89 GLN A O 1
ATOM 719 N N . PHE A 1 90 ? -3.135 -9.448 4.817 1.00 98.88 90 PHE A N 1
ATOM 720 C CA . PHE A 1 90 ? -4.450 -9.324 5.433 1.00 98.88 90 PHE A CA 1
ATOM 721 C C . PHE A 1 90 ? -4.646 -10.326 6.570 1.00 98.88 90 PHE A C 1
ATOM 723 O O . PHE A 1 90 ? -4.026 -11.392 6.614 1.00 98.88 90 PHE A O 1
ATOM 730 N N . TYR A 1 91 ? -5.546 -9.977 7.481 1.00 98.75 91 TYR A N 1
ATOM 731 C CA . TYR A 1 91 ? -5.972 -10.820 8.588 1.00 98.75 91 TYR A CA 1
ATOM 732 C C . TYR A 1 91 ? -7.458 -10.594 8.854 1.00 98.75 91 TYR A C 1
ATOM 734 O O . TYR A 1 91 ? -7.914 -9.450 8.824 1.00 98.75 91 TYR A O 1
ATOM 742 N N . VAL A 1 92 ? -8.207 -11.664 9.119 1.00 98.81 92 VAL A N 1
ATOM 743 C CA . VAL A 1 92 ? -9.628 -11.579 9.463 1.00 98.81 92 VAL A CA 1
ATOM 744 C C . VAL A 1 92 ? -9.845 -12.115 10.871 1.00 98.81 92 VAL A C 1
ATOM 746 O O . VAL A 1 92 ? -9.420 -13.219 11.191 1.00 98.81 92 VAL A O 1
ATOM 749 N N . ALA A 1 93 ? -10.529 -11.338 11.707 1.00 98.44 93 ALA A N 1
ATOM 750 C CA . ALA A 1 93 ? -11.034 -11.779 13.005 1.00 98.44 93 ALA A CA 1
ATOM 751 C C . ALA A 1 93 ? -12.306 -11.008 13.354 1.00 98.44 93 ALA A C 1
ATOM 753 O O . ALA A 1 93 ? -12.431 -9.834 13.011 1.00 98.44 93 ALA A O 1
ATOM 754 N N . ASP A 1 94 ? -13.264 -11.664 14.011 1.00 97.56 94 ASP A N 1
ATOM 755 C CA . ASP A 1 94 ? -14.527 -11.051 14.455 1.00 97.56 94 ASP A CA 1
ATOM 756 C C . ASP A 1 94 ? -15.277 -10.287 13.344 1.00 97.56 94 ASP A C 1
ATOM 758 O O . ASP A 1 94 ? -15.866 -9.223 13.558 1.00 97.56 94 ASP A O 1
ATOM 762 N N . GLY A 1 95 ? -15.221 -10.813 12.114 1.00 98.06 95 GLY A N 1
ATOM 763 C CA . GLY A 1 95 ? -15.827 -10.190 10.933 1.00 98.06 95 GLY A CA 1
ATOM 764 C C . GLY A 1 95 ? -15.159 -8.881 10.488 1.00 98.06 95 GLY A C 1
ATOM 765 O O . GLY A 1 95 ? -15.771 -8.120 9.733 1.00 98.06 95 GLY A O 1
ATOM 766 N N . LYS A 1 96 ? -13.935 -8.598 10.950 1.00 98.81 96 LYS A N 1
ATOM 767 C CA . LYS A 1 96 ? -13.136 -7.423 10.586 1.00 98.81 96 LYS A CA 1
ATOM 768 C C . LYS A 1 96 ? -11.901 -7.811 9.782 1.00 98.81 96 LYS A C 1
ATOM 770 O O . LYS A 1 96 ? -11.216 -8.763 10.138 1.00 98.81 96 LYS A O 1
ATOM 775 N N . LEU A 1 97 ? -11.608 -7.045 8.734 1.00 98.88 97 LEU A N 1
ATOM 776 C CA . LEU A 1 97 ? -10.414 -7.181 7.903 1.00 98.88 97 LEU A CA 1
ATOM 777 C C . LEU A 1 97 ? -9.346 -6.169 8.332 1.00 98.88 97 LEU A C 1
ATOM 779 O O . LEU A 1 97 ? -9.524 -4.963 8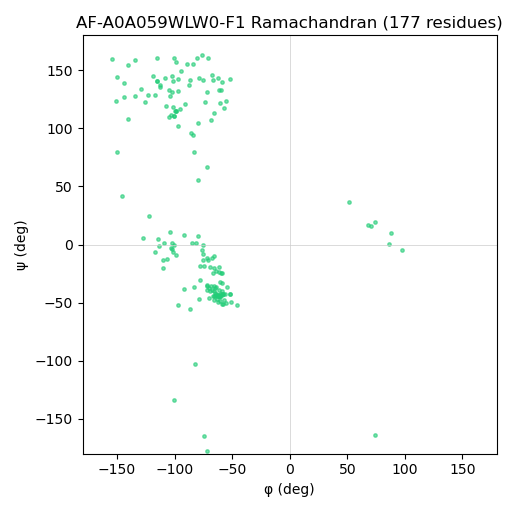.151 1.00 98.88 97 LEU A O 1
ATOM 783 N N . SER A 1 98 ? -8.228 -6.665 8.845 1.00 98.88 98 SER A N 1
ATOM 784 C CA . SER A 1 98 ? -7.017 -5.888 9.113 1.00 98.88 98 SER A CA 1
ATOM 785 C C . SER A 1 98 ? -5.992 -6.072 7.992 1.00 98.88 98 SER A C 1
ATOM 787 O O . SER A 1 98 ? -5.998 -7.084 7.290 1.00 98.88 98 SER A O 1
ATOM 789 N N . CYS A 1 99 ? -5.084 -5.111 7.840 1.00 98.94 99 CYS A N 1
ATOM 790 C CA . CYS A 1 99 ? -3.978 -5.160 6.887 1.00 98.94 99 CYS A CA 1
ATOM 791 C C . CYS A 1 99 ? -2.681 -4.714 7.560 1.00 98.94 99 CYS A C 1
ATOM 793 O O . CYS A 1 99 ? -2.619 -3.620 8.116 1.00 98.94 99 CYS A O 1
ATOM 795 N N . GLN A 1 100 ? -1.625 -5.514 7.453 1.00 98.94 100 GLN A N 1
ATOM 796 C CA . GLN A 1 100 ? -0.273 -5.132 7.836 1.00 98.94 100 GLN A CA 1
ATOM 797 C C . GLN A 1 100 ? 0.568 -4.839 6.595 1.00 98.94 100 GLN A C 1
ATOM 799 O O . GLN A 1 100 ? 0.671 -5.686 5.715 1.00 98.94 100 GLN A O 1
ATOM 804 N N . LEU A 1 101 ? 1.214 -3.675 6.541 1.00 98.94 101 LEU A N 1
ATOM 805 C CA . LEU A 1 101 ? 2.194 -3.320 5.513 1.00 98.94 101 LEU A CA 1
ATOM 806 C C . LEU A 1 101 ? 3.611 -3.389 6.083 1.00 98.94 101 LEU A C 1
ATOM 808 O O . LEU A 1 101 ? 3.880 -2.784 7.117 1.00 98.94 101 LEU A O 1
ATOM 812 N N . TYR A 1 102 ? 4.533 -4.023 5.358 1.00 98.88 102 TYR A N 1
ATOM 813 C CA . TYR A 1 102 ? 5.969 -3.842 5.549 1.00 98.88 102 TYR A CA 1
ATOM 814 C C . TYR A 1 102 ? 6.534 -2.884 4.489 1.00 98.88 102 TYR A C 1
ATOM 816 O O . TYR A 1 102 ? 6.627 -3.205 3.297 1.00 98.88 102 TYR A O 1
ATOM 824 N N . GLN A 1 103 ? 6.933 -1.695 4.935 1.00 98.81 103 GLN A N 1
ATOM 825 C CA . GLN A 1 103 ? 7.564 -0.665 4.118 1.00 98.81 103 GLN A CA 1
ATOM 826 C C . GLN A 1 103 ? 9.061 -0.604 4.420 1.00 98.81 103 GLN A C 1
ATOM 828 O O . GLN A 1 103 ? 9.470 -0.148 5.483 1.00 98.81 103 GLN A O 1
ATOM 833 N N . ARG A 1 104 ? 9.901 -1.032 3.471 1.00 98.44 104 ARG A N 1
ATOM 834 C CA . ARG A 1 104 ? 11.357 -1.144 3.680 1.00 98.44 104 ARG A CA 1
ATOM 835 C C . ARG A 1 104 ? 12.072 0.200 3.869 1.00 98.44 104 ARG A C 1
ATOM 837 O O . ARG A 1 104 ? 13.163 0.225 4.422 1.00 98.44 104 ARG A O 1
ATOM 844 N N . SER A 1 105 ? 11.495 1.285 3.356 1.00 98.25 105 SER A N 1
ATOM 845 C CA . SER A 1 105 ? 12.073 2.630 3.346 1.00 98.25 105 SER A CA 1
ATOM 846 C C . SER A 1 105 ? 10.941 3.652 3.370 1.00 98.25 105 SER A C 1
ATOM 848 O O . SER A 1 105 ? 10.031 3.587 2.534 1.00 98.25 105 SER A O 1
ATOM 850 N N . ALA A 1 106 ? 10.960 4.538 4.362 1.00 98.38 106 ALA A N 1
ATOM 851 C CA . ALA A 1 106 ? 9.854 5.428 4.664 1.00 98.38 106 ALA A CA 1
ATOM 852 C C . ALA A 1 106 ? 10.348 6.825 5.053 1.00 98.38 106 ALA A C 1
ATOM 854 O O . ALA A 1 106 ? 10.851 7.028 6.158 1.00 98.38 106 ALA A O 1
ATOM 855 N N . ASP A 1 107 ? 10.140 7.791 4.155 1.00 98.00 107 ASP A N 1
ATOM 856 C CA . ASP A 1 107 ? 10.186 9.208 4.513 1.00 98.00 107 ASP A CA 1
ATOM 857 C C . ASP A 1 107 ? 8.988 9.495 5.422 1.00 98.00 107 ASP A C 1
ATOM 859 O O . ASP A 1 107 ? 7.837 9.509 4.966 1.00 98.00 107 ASP A O 1
ATOM 863 N N . ILE A 1 108 ? 9.254 9.696 6.713 1.00 97.88 108 ILE A N 1
ATOM 864 C CA . ILE A 1 108 ? 8.206 9.844 7.728 1.00 97.88 108 ILE A CA 1
ATOM 865 C C . ILE A 1 108 ? 7.410 11.144 7.590 1.00 97.88 108 ILE A C 1
ATOM 867 O O . ILE A 1 108 ? 6.312 11.238 8.137 1.00 97.88 108 ILE A O 1
ATOM 871 N N . PHE A 1 109 ? 7.946 12.142 6.883 1.00 97.88 109 PHE A N 1
ATOM 872 C CA . PHE A 1 109 ? 7.333 13.460 6.762 1.00 97.88 109 PHE A CA 1
ATOM 873 C C . PHE A 1 109 ? 6.529 13.596 5.470 1.00 97.88 109 PHE A C 1
ATOM 875 O O . PHE A 1 109 ? 5.351 13.948 5.521 1.00 97.88 109 PHE A O 1
ATOM 882 N N . LEU A 1 110 ? 7.131 13.285 4.318 1.00 96.44 110 LEU A N 1
ATOM 883 C CA . LEU A 1 110 ? 6.455 13.418 3.023 1.00 96.44 110 LEU A CA 1
ATOM 884 C C . LEU A 1 110 ? 5.746 12.140 2.580 1.00 96.44 110 LEU A C 1
ATOM 886 O O . LEU A 1 110 ? 4.677 12.224 1.986 1.00 96.44 110 LEU A O 1
ATOM 890 N N . GLY A 1 111 ? 6.327 10.966 2.833 1.00 97.00 111 GLY A N 1
ATOM 891 C CA . GLY A 1 111 ? 5.838 9.702 2.280 1.00 97.00 111 GLY A CA 1
ATOM 892 C C . GLY A 1 111 ? 4.756 9.051 3.135 1.00 97.00 111 GLY A C 1
ATOM 893 O O . GLY A 1 111 ? 3.650 8.780 2.657 1.00 97.00 111 GLY A O 1
ATOM 894 N N . VAL A 1 112 ? 5.069 8.820 4.412 1.00 98.44 112 VAL A N 1
ATOM 895 C CA . VAL A 1 112 ? 4.246 8.021 5.333 1.00 98.44 112 VAL A CA 1
ATOM 896 C C . VAL A 1 112 ? 2.778 8.460 5.395 1.00 98.44 112 VAL A C 1
ATOM 898 O O . VAL A 1 112 ? 1.924 7.575 5.316 1.00 98.44 112 VAL A O 1
ATOM 901 N N . PRO A 1 113 ? 2.424 9.762 5.445 1.00 98.50 113 PRO A N 1
ATOM 902 C CA . PRO A 1 113 ? 1.019 10.173 5.439 1.00 98.50 113 PRO A CA 1
ATOM 903 C C . PRO A 1 113 ? 0.230 9.645 4.227 1.00 98.50 113 PRO A C 1
ATOM 905 O O . PRO A 1 113 ? -0.882 9.138 4.385 1.00 98.50 113 PRO A O 1
ATOM 908 N N . PHE A 1 114 ? 0.814 9.688 3.023 1.00 98.25 114 PHE A N 1
ATOM 909 C CA . PHE A 1 114 ? 0.184 9.141 1.815 1.00 98.25 114 PHE A CA 1
ATOM 910 C C . PHE A 1 114 ? 0.165 7.614 1.817 1.00 98.25 114 PHE A C 1
ATOM 912 O O . PHE A 1 114 ? -0.783 7.002 1.323 1.00 98.25 114 PHE A O 1
ATOM 919 N N . ASN A 1 115 ? 1.202 6.986 2.370 1.00 98.25 115 ASN A N 1
ATOM 920 C CA . ASN A 1 115 ? 1.290 5.532 2.454 1.00 98.25 115 ASN A CA 1
ATOM 921 C C . ASN A 1 115 ? 0.190 4.975 3.374 1.00 98.25 115 ASN A C 1
ATOM 923 O O . ASN A 1 115 ? -0.518 4.052 2.972 1.00 98.25 115 ASN A O 1
ATOM 927 N N . ILE A 1 116 ? -0.030 5.600 4.537 1.00 98.75 116 ILE A N 1
ATOM 928 C CA . ILE A 1 116 ? -1.129 5.264 5.452 1.00 98.75 116 ILE A CA 1
ATOM 929 C C . ILE A 1 116 ? -2.477 5.415 4.746 1.00 98.75 116 ILE A C 1
ATOM 931 O O . ILE A 1 116 ? -3.268 4.474 4.736 1.00 98.75 116 ILE A O 1
ATOM 935 N N . ALA A 1 117 ? -2.731 6.566 4.112 1.00 98.62 117 ALA A N 1
ATOM 936 C CA . ALA A 1 117 ? -4.000 6.819 3.432 1.00 98.62 117 ALA A CA 1
ATOM 937 C C . ALA A 1 117 ? -4.286 5.785 2.327 1.00 98.62 117 ALA A C 1
ATOM 939 O O . ALA A 1 117 ? -5.400 5.271 2.233 1.00 98.62 117 ALA A O 1
ATOM 940 N N . SER A 1 118 ? -3.271 5.440 1.529 1.00 98.56 118 SER A N 1
ATOM 941 C CA . SER A 1 118 ? -3.383 4.472 0.433 1.00 98.56 118 SER A CA 1
ATOM 942 C C . SER A 1 118 ? -3.760 3.069 0.923 1.00 98.56 118 SER A C 1
ATOM 944 O O . SER A 1 118 ? -4.716 2.471 0.425 1.00 98.56 118 SER A O 1
ATOM 946 N N . TYR A 1 119 ? -3.062 2.546 1.935 1.00 98.81 119 TYR A N 1
ATOM 947 C CA . TYR A 1 119 ? -3.319 1.192 2.437 1.00 98.81 119 TYR A CA 1
ATOM 948 C C . TYR A 1 119 ? -4.545 1.102 3.343 1.00 98.81 119 TYR A C 1
ATOM 950 O O . TYR A 1 119 ? -5.238 0.083 3.317 1.00 98.81 119 TYR A O 1
ATOM 958 N N . ALA A 1 120 ? -4.871 2.162 4.087 1.00 98.75 120 ALA A N 1
ATOM 959 C CA . ALA A 1 120 ? -6.146 2.252 4.785 1.00 98.75 120 ALA A CA 1
ATOM 960 C C . ALA A 1 120 ? -7.305 2.195 3.778 1.00 98.75 120 ALA A C 1
ATOM 962 O O . ALA A 1 120 ? -8.194 1.361 3.927 1.00 98.75 120 ALA A O 1
ATOM 963 N N . LEU A 1 121 ? -7.254 2.990 2.700 1.00 98.81 121 LEU A N 1
ATOM 964 C CA . LEU A 1 121 ? -8.272 2.964 1.646 1.00 98.81 121 LEU A CA 1
ATOM 965 C C . LEU A 1 121 ? -8.366 1.591 0.967 1.00 98.81 121 LEU A C 1
ATOM 967 O O . LEU A 1 121 ? -9.469 1.071 0.809 1.00 98.81 121 LEU A O 1
ATOM 971 N N . LEU A 1 122 ? -7.233 0.965 0.633 1.00 98.75 122 LEU A N 1
ATOM 972 C CA . LEU A 1 122 ? -7.216 -0.393 0.082 1.00 98.75 122 LEU A CA 1
ATOM 973 C C . LEU A 1 122 ? -7.887 -1.395 1.034 1.00 98.75 122 LEU A C 1
ATOM 975 O O . LEU A 1 122 ? -8.675 -2.227 0.592 1.00 98.75 122 LEU A O 1
ATOM 979 N N . THR A 1 123 ? -7.619 -1.292 2.336 1.00 98.81 123 THR A N 1
ATOM 980 C CA . THR A 1 123 ? -8.224 -2.157 3.360 1.00 98.81 123 THR A CA 1
ATOM 981 C C . THR A 1 123 ? -9.737 -1.959 3.426 1.00 98.81 123 THR A C 1
ATOM 983 O O . THR A 1 123 ? -10.474 -2.943 3.449 1.00 98.81 123 THR A O 1
ATOM 986 N N . LEU A 1 124 ? -10.217 -0.709 3.376 1.00 98.81 124 LEU A N 1
ATOM 987 C CA . LEU A 1 124 ? -11.650 -0.398 3.313 1.00 98.81 124 LEU A CA 1
ATOM 988 C C . LEU A 1 124 ? -12.305 -0.999 2.060 1.00 98.81 124 LEU A C 1
ATOM 990 O O . LEU A 1 124 ? -13.364 -1.619 2.156 1.00 98.81 124 LEU A O 1
ATOM 994 N N . MET A 1 125 ? -11.665 -0.856 0.895 1.00 98.75 125 MET A N 1
ATOM 995 C CA . MET A 1 125 ? -12.166 -1.393 -0.374 1.00 98.75 125 MET A CA 1
ATOM 996 C C . MET A 1 125 ? -12.238 -2.924 -0.354 1.00 98.75 125 MET A C 1
ATOM 998 O O . MET A 1 125 ? -13.269 -3.489 -0.716 1.00 98.75 125 MET A O 1
ATOM 1002 N N . VAL A 1 126 ? -11.178 -3.605 0.104 1.00 98.69 126 VAL A N 1
ATOM 1003 C CA . VAL A 1 126 ? -11.157 -5.075 0.211 1.00 98.69 126 VAL A CA 1
ATOM 1004 C C . VAL A 1 126 ? -12.204 -5.553 1.216 1.00 98.69 126 VAL A C 1
ATOM 1006 O O . VAL A 1 126 ? -12.936 -6.496 0.916 1.00 98.69 126 VAL A O 1
ATOM 1009 N N . ALA A 1 127 ? -12.338 -4.887 2.368 1.00 98.69 127 ALA A N 1
ATOM 1010 C CA . ALA A 1 127 ? -13.359 -5.214 3.361 1.00 98.69 127 ALA A CA 1
ATOM 1011 C C . ALA A 1 127 ? -14.766 -5.135 2.745 1.00 98.69 127 ALA A C 1
ATOM 1013 O O . ALA A 1 127 ? -15.528 -6.096 2.833 1.00 98.69 127 ALA A O 1
ATOM 1014 N N . GLN A 1 128 ? -15.074 -4.055 2.015 1.00 98.69 128 GLN A N 1
ATOM 1015 C CA . GLN A 1 128 ? -16.367 -3.888 1.349 1.00 98.69 128 GLN A CA 1
ATOM 1016 C C . GLN A 1 128 ? -16.671 -5.024 0.363 1.00 98.69 128 GLN A C 1
ATOM 1018 O O . GLN A 1 128 ? -17.744 -5.627 0.425 1.00 98.69 128 GLN A O 1
ATOM 1023 N N . VAL A 1 129 ? -15.744 -5.340 -0.546 1.00 98.56 129 VAL A N 1
ATOM 1024 C CA . VAL A 1 129 ? -15.991 -6.347 -1.596 1.00 98.56 129 VAL A CA 1
ATOM 1025 C C . VAL A 1 129 ? -15.942 -7.784 -1.067 1.00 98.56 129 VAL A C 1
ATOM 1027 O O . VAL A 1 129 ? -16.390 -8.708 -1.746 1.00 98.56 129 VAL A O 1
ATOM 1030 N N . THR A 1 130 ? -15.427 -7.996 0.145 1.00 98.50 130 THR A N 1
ATOM 1031 C CA . THR A 1 130 ? -15.432 -9.295 0.839 1.00 98.50 130 THR A CA 1
ATOM 1032 C C . THR A 1 130 ? -16.535 -9.410 1.893 1.00 98.50 130 THR A C 1
ATOM 1034 O O . THR A 1 130 ? -16.688 -10.470 2.490 1.00 98.50 130 THR A O 1
ATOM 1037 N N . GLY A 1 131 ? -17.350 -8.365 2.084 1.00 98.06 131 GLY A N 1
ATOM 1038 C CA . GLY A 1 131 ? -18.456 -8.364 3.047 1.00 98.06 131 GLY A CA 1
ATOM 1039 C C . GLY A 1 131 ? -18.014 -8.258 4.511 1.00 98.06 131 GLY A C 1
ATOM 1040 O O . GLY A 1 131 ? -18.779 -8.610 5.406 1.00 98.06 131 GLY A O 1
ATOM 1041 N N . LEU A 1 132 ? -16.793 -7.786 4.758 1.00 98.62 132 LEU A N 1
ATOM 1042 C CA . LEU A 1 132 ? -16.204 -7.615 6.083 1.00 98.62 132 LEU A CA 1
ATOM 1043 C C . LEU A 1 132 ? -16.282 -6.155 6.540 1.00 98.62 132 LEU A C 1
ATOM 1045 O O . LEU A 1 132 ? -16.423 -5.225 5.745 1.00 98.62 132 LEU A O 1
ATOM 1049 N N . LYS A 1 133 ? -16.158 -5.945 7.851 1.00 98.62 133 LYS A N 1
ATOM 1050 C CA . LYS A 1 133 ? -15.972 -4.609 8.428 1.00 98.62 133 LYS A CA 1
ATOM 1051 C C . LYS A 1 133 ? -14.488 -4.220 8.398 1.00 98.62 133 LYS A C 1
ATOM 1053 O O . LYS A 1 133 ? -13.632 -5.101 8.428 1.00 98.62 133 LYS A O 1
ATOM 1058 N N . PRO A 1 134 ? -14.148 -2.925 8.389 1.00 98.50 134 PRO A N 1
ATOM 1059 C CA . PRO A 1 134 ? -12.768 -2.495 8.588 1.00 98.50 134 PRO A CA 1
ATOM 1060 C C . PRO A 1 134 ? -12.230 -2.910 9.964 1.00 98.50 134 PRO A C 1
ATOM 1062 O O . PRO A 1 134 ? -12.904 -2.734 10.984 1.00 98.50 134 PRO A O 1
ATOM 1065 N N . GLY A 1 135 ? -11.027 -3.477 9.975 1.00 98.62 135 GLY A N 1
ATOM 1066 C CA . GLY A 1 135 ? -10.211 -3.729 11.158 1.00 98.62 135 GLY A CA 1
ATOM 1067 C C . GLY A 1 135 ? -9.122 -2.670 11.309 1.00 98.62 135 GLY A C 1
ATOM 1068 O O . GLY A 1 135 ? -9.383 -1.474 11.186 1.00 98.62 135 GLY A O 1
ATOM 1069 N N . GLU A 1 136 ? -7.899 -3.114 11.578 1.00 98.75 136 GLU A N 1
ATOM 1070 C CA . GLU A 1 136 ? -6.742 -2.247 11.804 1.00 98.75 136 GLU A CA 1
ATOM 1071 C C . GLU A 1 136 ? -5.828 -2.187 10.580 1.00 98.75 136 GLU A C 1
ATOM 1073 O O . GLU A 1 136 ? -5.610 -3.186 9.891 1.00 98.75 136 GLU A O 1
ATOM 1078 N N . PHE A 1 137 ? -5.230 -1.021 10.349 1.00 98.88 137 PHE A N 1
ATOM 1079 C CA . PHE A 1 137 ? -4.062 -0.906 9.486 1.00 98.88 137 PHE A CA 1
ATOM 1080 C C . PHE A 1 137 ? -2.798 -0.861 10.352 1.00 98.88 137 PHE A C 1
ATOM 1082 O O . PHE A 1 137 ? -2.601 0.077 11.122 1.00 98.88 137 PHE A O 1
ATOM 1089 N N . VAL A 1 138 ? -1.946 -1.879 10.225 1.00 98.88 138 VAL A N 1
ATOM 1090 C CA . VAL A 1 138 ? -0.685 -2.006 10.963 1.00 98.88 138 VAL A CA 1
ATOM 1091 C C . VAL A 1 138 ? 0.471 -1.645 10.036 1.00 98.88 138 VAL A C 1
ATOM 1093 O O . VAL A 1 138 ? 0.781 -2.363 9.086 1.00 98.88 138 VAL A O 1
ATOM 1096 N N . HIS A 1 139 ? 1.140 -0.527 10.302 1.00 98.81 139 HIS A N 1
ATOM 1097 C CA . HIS A 1 139 ? 2.232 -0.043 9.458 1.00 98.81 139 HIS A CA 1
ATOM 1098 C C . HIS A 1 139 ? 3.586 -0.386 10.080 1.00 98.81 139 HIS A C 1
ATOM 1100 O O . HIS A 1 139 ? 3.960 0.146 11.121 1.00 98.81 139 HIS A O 1
ATOM 1106 N N . THR A 1 140 ? 4.322 -1.302 9.456 1.00 98.88 140 THR A N 1
ATOM 1107 C CA . THR A 1 140 ? 5.675 -1.697 9.859 1.00 98.88 140 THR A CA 1
ATOM 1108 C C . THR A 1 140 ? 6.707 -1.047 8.945 1.00 98.88 140 THR A C 1
ATOM 1110 O O . THR A 1 140 ? 6.603 -1.131 7.720 1.00 98.88 140 THR A O 1
ATOM 1113 N N . PHE A 1 141 ? 7.731 -0.440 9.541 1.00 98.69 141 PHE A N 1
ATOM 1114 C CA . PHE A 1 141 ? 8.822 0.208 8.820 1.00 98.69 141 PHE A CA 1
ATOM 1115 C C . PHE A 1 141 ? 10.123 -0.592 8.926 1.00 98.69 141 PHE A C 1
ATOM 1117 O O . PHE A 1 141 ? 10.417 -1.176 9.968 1.00 98.69 141 PHE A O 1
ATOM 1124 N N . GLY A 1 142 ? 10.897 -0.600 7.841 1.00 98.50 142 GLY A N 1
ATOM 1125 C CA . GLY A 1 142 ? 12.324 -0.903 7.851 1.00 98.50 142 GLY A CA 1
ATOM 1126 C C . GLY A 1 142 ? 13.104 0.352 8.236 1.00 98.50 142 GLY A C 1
ATOM 1127 O O . GLY A 1 142 ? 13.128 0.740 9.399 1.00 98.50 142 GLY A O 1
ATOM 1128 N N . ASP A 1 143 ? 13.701 1.015 7.248 1.00 98.56 143 ASP A N 1
ATOM 1129 C CA . ASP A 1 143 ? 14.339 2.318 7.443 1.00 98.56 143 ASP A CA 1
ATOM 1130 C C . ASP A 1 143 ? 13.280 3.436 7.467 1.00 98.56 143 ASP A C 1
ATOM 1132 O O . ASP A 1 143 ? 12.727 3.802 6.425 1.00 98.56 143 ASP A O 1
ATOM 1136 N N . ALA A 1 144 ? 12.977 3.952 8.660 1.00 98.56 144 ALA A N 1
ATOM 1137 C CA . ALA A 1 144 ? 12.145 5.136 8.859 1.00 98.56 144 ALA A CA 1
ATOM 1138 C C . ALA A 1 144 ? 13.039 6.358 9.105 1.00 98.56 144 ALA A C 1
ATOM 1140 O O . ALA A 1 144 ? 13.732 6.430 10.122 1.00 98.56 144 ALA A O 1
ATOM 1141 N N . HIS A 1 145 ? 13.004 7.326 8.191 1.00 98.50 145 HIS A N 1
ATOM 1142 C CA . HIS A 1 145 ? 13.930 8.457 8.188 1.00 98.50 145 HIS A CA 1
ATOM 1143 C C . HIS A 1 145 ? 13.235 9.797 7.958 1.00 98.50 145 HIS A C 1
ATOM 1145 O O . HIS A 1 145 ? 12.144 9.888 7.397 1.00 98.50 145 HIS A O 1
ATOM 1151 N N . LEU A 1 146 ? 13.928 10.857 8.376 1.00 98.31 146 LEU A N 1
ATOM 1152 C CA . LEU A 1 146 ? 13.561 12.250 8.162 1.00 98.31 146 LEU A CA 1
ATOM 1153 C C . LEU A 1 146 ? 14.733 12.974 7.494 1.00 98.31 146 LEU A C 1
ATOM 1155 O O . LEU A 1 146 ? 15.837 12.997 8.040 1.00 98.31 146 LEU A O 1
ATOM 1159 N N . TYR A 1 147 ? 14.500 13.577 6.329 1.00 97.56 147 TYR A N 1
ATOM 1160 C CA . TYR A 1 147 ? 15.529 14.369 5.657 1.00 97.56 147 TYR A CA 1
ATOM 1161 C C . TYR A 1 147 ? 15.861 15.652 6.435 1.00 97.56 147 TYR A C 1
ATOM 1163 O O . TYR A 1 147 ? 14.993 16.286 7.036 1.00 97.56 147 TYR A O 1
ATOM 1171 N N . LEU A 1 148 ? 17.129 16.073 6.387 1.00 98.06 148 LEU A N 1
ATOM 1172 C CA . LEU A 1 148 ? 17.621 17.239 7.134 1.00 98.06 148 LEU A CA 1
ATOM 1173 C C . LEU A 1 148 ? 16.918 18.549 6.744 1.00 98.06 148 LEU A C 1
ATOM 1175 O O . LEU A 1 148 ? 16.699 19.412 7.590 1.00 98.06 148 LEU A O 1
ATOM 1179 N N . ASN A 1 149 ? 16.516 18.689 5.481 1.00 98.12 149 ASN A N 1
ATOM 1180 C CA . ASN A 1 149 ? 15.765 19.844 4.981 1.00 98.12 149 ASN A CA 1
ATOM 1181 C C . ASN A 1 149 ? 14.276 19.849 5.396 1.00 98.12 149 ASN A C 1
ATOM 1183 O O . ASN A 1 149 ? 13.566 20.791 5.040 1.00 98.12 149 ASN A O 1
ATOM 1187 N N . HIS A 1 150 ? 13.806 18.836 6.138 1.00 98.38 150 HIS A N 1
ATOM 1188 C CA . HIS A 1 150 ? 12.436 18.734 6.664 1.00 98.38 150 HIS A CA 1
ATOM 1189 C C . HIS A 1 150 ? 12.344 18.928 8.191 1.00 98.38 150 HIS A C 1
ATOM 1191 O O . HIS A 1 150 ? 11.253 18.839 8.756 1.00 98.38 150 HIS A O 1
ATOM 1197 N N . LEU A 1 151 ? 13.460 19.193 8.885 1.00 98.44 151 LEU A N 1
ATOM 1198 C CA . LEU A 1 151 ? 13.485 19.272 10.353 1.00 98.44 151 LEU A CA 1
ATOM 1199 C C . LEU A 1 151 ? 12.587 20.383 10.915 1.00 98.44 151 LEU A C 1
ATOM 1201 O O . LEU A 1 151 ? 11.859 20.152 11.880 1.00 98.44 151 LEU A O 1
ATOM 1205 N N . GLU A 1 152 ? 12.612 21.577 10.323 1.00 98.50 152 GLU A N 1
ATOM 1206 C CA . GLU A 1 152 ? 11.821 22.712 10.819 1.00 98.50 152 GLU A CA 1
ATOM 1207 C C . GLU A 1 152 ? 10.321 22.508 10.575 1.00 98.50 152 GLU A C 1
ATOM 1209 O O . GLU A 1 152 ? 9.493 22.796 11.439 1.00 98.50 152 GLU A O 1
ATOM 1214 N N . GLN A 1 153 ? 9.962 21.923 9.434 1.00 98.62 153 GLN A N 1
ATOM 1215 C CA . GLN A 1 153 ? 8.587 21.592 9.084 1.00 98.62 153 GLN A CA 1
ATOM 1216 C C . GLN A 1 153 ? 8.035 20.484 9.994 1.00 98.62 153 GLN A C 1
ATOM 1218 O O . GLN A 1 153 ? 6.891 20.580 10.442 1.00 98.62 153 GLN A O 1
ATOM 1223 N N . ALA A 1 154 ? 8.852 19.482 10.334 1.00 98.44 154 ALA A N 1
ATOM 1224 C CA . ALA A 1 154 ? 8.485 18.436 11.285 1.00 98.44 154 ALA A CA 1
ATOM 1225 C C . ALA A 1 154 ? 8.267 19.000 12.701 1.00 98.44 154 ALA A C 1
ATOM 1227 O O . ALA A 1 154 ? 7.256 18.696 13.333 1.00 98.44 154 ALA A O 1
ATOM 1228 N N . LYS A 1 155 ? 9.151 19.886 13.186 1.00 98.56 155 LYS A N 1
ATOM 1229 C CA . LYS A 1 155 ? 8.967 20.574 14.479 1.00 98.56 155 LYS A CA 1
ATOM 1230 C C . LYS A 1 155 ? 7.686 21.406 14.508 1.00 98.56 155 LYS A C 1
ATOM 1232 O O . LYS A 1 155 ? 6.950 21.356 15.489 1.00 98.56 155 LYS A O 1
ATOM 1237 N N . LEU A 1 156 ? 7.390 22.128 13.426 1.00 98.69 156 LEU A N 1
ATOM 1238 C CA . LEU A 1 156 ? 6.143 22.881 13.299 1.00 98.69 156 LEU A CA 1
ATOM 1239 C C . LEU A 1 156 ? 4.914 21.960 13.296 1.00 98.69 156 LEU A C 1
ATOM 1241 O O . LEU A 1 156 ? 3.874 22.325 13.833 1.00 98.69 156 LEU A O 1
ATOM 1245 N N . GLN A 1 157 ? 4.999 20.773 12.691 1.00 98.50 157 GLN A N 1
ATOM 1246 C CA . GLN A 1 157 ? 3.904 19.804 12.734 1.00 98.50 157 GLN A CA 1
ATOM 1247 C C . GLN A 1 157 ? 3.667 19.281 14.157 1.00 98.50 157 GLN A C 1
ATOM 1249 O O . GLN A 1 157 ? 2.513 19.165 14.561 1.00 98.50 157 GLN A O 1
ATOM 1254 N N . LEU A 1 158 ? 4.734 19.033 14.924 1.00 98.50 158 LEU A N 1
ATOM 1255 C CA . LEU A 1 158 ? 4.658 18.596 16.325 1.00 98.50 158 LEU A CA 1
ATOM 1256 C C . LEU A 1 158 ? 4.050 19.649 17.263 1.00 98.50 158 LEU A C 1
ATOM 1258 O O . LEU A 1 158 ? 3.575 19.293 18.336 1.00 98.50 158 LEU A O 1
ATOM 1262 N N . SER A 1 159 ? 4.042 20.929 16.879 1.00 98.56 159 SER A N 1
ATOM 1263 C CA . SER A 1 159 ? 3.437 21.998 17.683 1.00 98.56 159 SER A CA 1
ATOM 1264 C C . SER A 1 159 ? 1.929 22.167 17.457 1.00 98.56 159 SER A C 1
ATOM 1266 O O . SER A 1 159 ? 1.348 23.116 17.981 1.00 98.56 159 SER A O 1
ATOM 1268 N N . ARG A 1 160 ? 1.303 21.344 16.607 1.00 98.50 160 ARG A N 1
ATOM 1269 C CA . ARG A 1 160 ? -0.118 21.455 16.251 1.00 98.50 160 ARG A CA 1
ATOM 1270 C C . ARG A 1 160 ? -0.943 20.426 17.008 1.00 98.50 160 ARG A C 1
ATOM 1272 O O . ARG A 1 160 ? -0.566 19.260 17.071 1.00 98.50 160 ARG A O 1
ATOM 1279 N N . ASP A 1 161 ? -2.124 20.836 17.456 1.00 98.44 161 ASP A N 1
ATOM 1280 C CA . ASP A 1 161 ? -3.109 19.903 17.997 1.00 98.44 161 ASP A CA 1
ATOM 1281 C C . ASP A 1 161 ? -3.721 19.042 16.874 1.00 98.44 161 ASP A C 1
ATOM 1283 O O . ASP A 1 161 ? -4.163 19.584 15.848 1.00 98.44 16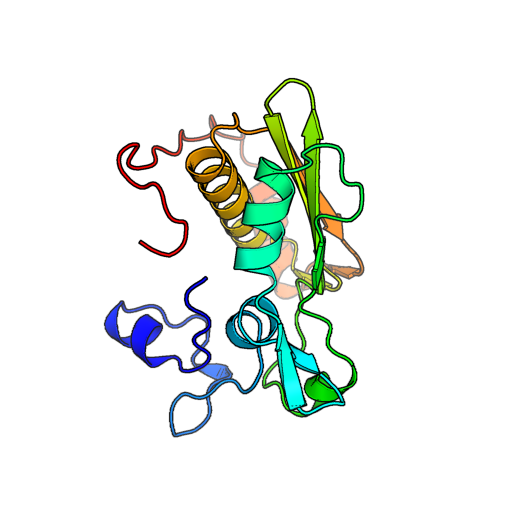1 ASP A O 1
ATOM 1287 N N . PRO A 1 162 ? -3.778 17.705 17.036 1.00 98.38 162 PRO A N 1
ATOM 1288 C CA . PRO A 1 162 ? -4.472 16.834 16.098 1.00 98.38 162 PRO A CA 1
ATOM 1289 C C . PRO A 1 162 ? -5.957 17.195 15.993 1.00 98.38 162 PRO A C 1
ATOM 1291 O O . PRO A 1 162 ? -6.655 17.351 16.994 1.00 98.38 162 PRO A O 1
ATOM 1294 N N . LYS A 1 163 ? -6.459 17.292 14.760 1.00 98.31 163 LYS A N 1
ATOM 1295 C CA . LYS A 1 163 ? -7.898 17.424 14.498 1.00 98.31 163 LYS A CA 1
ATOM 1296 C C . LYS A 1 163 ? -8.584 16.052 14.561 1.00 98.31 163 LYS A C 1
ATOM 1298 O O . LYS A 1 163 ? -7.908 15.037 14.385 1.00 98.31 163 LYS A O 1
ATOM 1303 N N . PRO A 1 164 ? -9.918 16.008 14.743 1.00 98.50 164 PRO A N 1
ATOM 1304 C CA . PRO A 1 164 ? -10.685 14.783 14.546 1.00 98.50 164 PRO A CA 1
ATOM 1305 C C . PRO A 1 164 ? -10.404 14.162 13.174 1.00 98.50 164 PRO A C 1
ATOM 1307 O O . PRO A 1 164 ? -10.240 14.880 12.183 1.00 98.50 164 PRO A O 1
ATOM 1310 N N . LEU A 1 165 ? -10.349 12.831 13.125 1.00 98.38 165 LEU A N 1
ATOM 1311 C CA . LEU A 1 165 ? -10.178 12.105 11.871 1.00 98.38 165 LEU A CA 1
ATOM 1312 C C . LEU A 1 165 ? -11.417 12.290 10.980 1.00 98.38 165 LEU A C 1
ATOM 1314 O O . LEU A 1 165 ? -12.536 12.298 11.498 1.00 98.38 165 LEU A O 1
ATOM 1318 N N . PRO A 1 166 ? -11.244 12.432 9.655 1.00 98.19 166 PRO A N 1
ATOM 1319 C CA . PRO A 1 166 ? -12.368 12.414 8.731 1.00 98.19 166 PRO A CA 1
ATOM 1320 C C . PRO A 1 166 ? -12.954 11.001 8.608 1.00 98.19 166 PRO A C 1
ATOM 1322 O O . PRO A 1 166 ? -12.275 10.006 8.867 1.00 98.19 166 PRO A O 1
ATOM 1325 N N . GLU A 1 167 ? -14.193 10.915 8.128 1.00 98.19 167 GLU A N 1
ATOM 1326 C CA . GLU A 1 167 ? -14.820 9.650 7.740 1.00 98.19 167 GLU A CA 1
ATOM 1327 C C . GLU A 1 167 ? -14.691 9.428 6.227 1.00 98.19 167 GLU A C 1
ATOM 1329 O O . GLU A 1 167 ? -14.951 10.323 5.421 1.00 98.19 167 GLU A O 1
ATOM 1334 N N . MET A 1 168 ? -14.270 8.223 5.833 1.00 98.38 168 MET A N 1
ATOM 1335 C CA . MET A 1 168 ? -14.196 7.806 4.432 1.00 98.38 168 MET A CA 1
ATOM 1336 C C . MET A 1 168 ? -15.471 7.047 4.057 1.00 98.38 168 MET A C 1
ATOM 1338 O O . MET A 1 168 ? -15.717 5.957 4.573 1.00 98.38 168 MET A O 1
ATOM 1342 N N . HIS A 1 169 ? -16.253 7.592 3.125 1.00 98.19 169 HIS A N 1
ATOM 1343 C CA . HIS A 1 169 ? -17.459 6.947 2.607 1.00 98.19 169 HIS A CA 1
ATOM 1344 C C . HIS A 1 169 ? -17.179 6.310 1.242 1.00 98.19 169 HIS A C 1
ATOM 1346 O O . HIS A 1 169 ? -16.854 7.004 0.280 1.00 98.19 169 HIS A O 1
ATOM 1352 N N . LEU A 1 170 ? -17.333 4.988 1.151 1.00 98.31 170 LEU A N 1
ATOM 1353 C CA . LEU A 1 170 ? -17.257 4.245 -0.107 1.00 98.31 170 LEU A CA 1
ATOM 1354 C C . LEU A 1 170 ? -18.652 4.062 -0.710 1.00 98.31 170 LEU A C 1
ATOM 1356 O O . LEU A 1 170 ? -19.638 3.948 0.018 1.00 98.31 170 LEU A O 1
ATOM 1360 N N . ASN A 1 171 ? -18.740 3.998 -2.042 1.00 98.31 171 ASN A N 1
ATOM 1361 C CA . ASN A 1 171 ? -19.987 3.649 -2.718 1.00 98.31 171 ASN A CA 1
ATOM 1362 C C . ASN A 1 171 ? -20.362 2.189 -2.384 1.00 98.31 171 ASN A C 1
ATOM 1364 O O . ASN A 1 171 ? -19.676 1.274 -2.853 1.00 98.31 171 ASN A O 1
ATOM 1368 N N . PRO A 1 172 ? -21.460 1.934 -1.646 1.00 97.50 172 PRO A N 1
ATOM 1369 C CA . PRO A 1 172 ? -21.801 0.592 -1.171 1.00 97.50 172 PRO A CA 1
ATOM 1370 C C . PRO A 1 172 ? -22.260 -0.354 -2.293 1.00 97.50 172 PRO A C 1
ATOM 1372 O O . PRO A 1 172 ? -22.357 -1.570 -2.081 1.00 97.50 172 PRO A O 1
ATOM 1375 N N . HIS A 1 173 ? -22.563 0.180 -3.482 1.00 97.81 173 HIS A N 1
ATOM 1376 C CA . HIS A 1 173 ? -22.993 -0.600 -4.641 1.00 97.81 173 HIS A CA 1
ATOM 1377 C C . HIS A 1 173 ? -21.835 -1.306 -5.357 1.00 97.81 173 HIS A C 1
ATOM 1379 O O . HIS A 1 173 ? -22.084 -2.279 -6.063 1.00 97.81 173 HIS A O 1
ATOM 1385 N N . VAL A 1 174 ? -20.586 -0.884 -5.139 1.00 97.88 174 VAL A N 1
ATOM 1386 C CA . VAL A 1 174 ? -19.400 -1.517 -5.738 1.00 97.88 174 VAL A CA 1
ATOM 1387 C C . VAL A 1 174 ? -19.118 -2.861 -5.058 1.00 97.88 174 VAL A C 1
ATOM 1389 O O . VAL A 1 174 ? -18.951 -2.922 -3.835 1.00 97.88 174 VAL A O 1
ATOM 1392 N N . LYS A 1 175 ? -19.081 -3.945 -5.847 1.00 96.19 175 LYS A N 1
ATOM 1393 C CA . LYS A 1 175 ? -18.892 -5.339 -5.376 1.00 96.19 175 LYS A CA 1
ATOM 1394 C C . LYS A 1 175 ? -17.611 -6.010 -5.883 1.00 96.19 175 LYS A C 1
ATOM 1396 O O . LYS A 1 175 ? -17.285 -7.110 -5.436 1.00 96.19 175 LYS A O 1
ATOM 1401 N N . SER A 1 176 ? -16.883 -5.345 -6.771 1.00 97.00 176 SER A N 1
ATOM 1402 C CA . SER A 1 176 ? -15.579 -5.751 -7.290 1.00 97.00 176 SER A CA 1
ATOM 1403 C C . SER A 1 176 ? -14.554 -4.689 -6.919 1.00 97.00 176 SER A C 1
ATOM 1405 O O . SER A 1 176 ? -14.881 -3.510 -6.893 1.00 97.00 176 SER A O 1
ATOM 1407 N N . ILE A 1 177 ? -13.311 -5.080 -6.633 1.00 96.38 177 ILE A N 1
ATOM 1408 C CA . ILE A 1 177 ? -12.235 -4.104 -6.382 1.00 96.38 177 ILE A CA 1
ATOM 1409 C C . ILE A 1 177 ? -11.735 -3.444 -7.682 1.00 96.38 177 ILE A C 1
ATOM 1411 O O . ILE A 1 177 ? -10.889 -2.551 -7.646 1.00 96.38 177 ILE A O 1
ATOM 1415 N N . PHE A 1 178 ? -12.195 -3.952 -8.827 1.00 96.69 178 PHE A N 1
ATOM 1416 C CA . PHE A 1 178 ? -11.771 -3.546 -10.163 1.00 96.69 178 PHE A CA 1
ATOM 1417 C C . PHE A 1 178 ? -12.792 -2.647 -10.875 1.00 96.69 178 PHE A C 1
ATOM 1419 O O . PHE A 1 178 ? -12.486 -2.189 -11.974 1.00 96.69 178 PHE A O 1
ATOM 1426 N N . ASP A 1 179 ? -13.946 -2.402 -10.243 1.00 91.56 179 ASP A N 1
ATOM 1427 C CA . ASP A 1 179 ? -15.033 -1.536 -10.723 1.00 91.56 179 ASP A CA 1
ATOM 1428 C C . ASP A 1 179 ? -15.046 -0.220 -9.929 1.00 91.56 179 ASP A C 1
ATOM 1430 O O . ASP A 1 179 ? -15.347 0.833 -10.533 1.00 91.56 179 ASP A O 1
#

Sequence (179 aa):
VAGDTNIKYLSDNGVKIWDEWADKEGNLGPVYGYQWRSWPTADGRHIDQISNIIERIRANPDDRRLIVSAWNVGEIGKMALPPCHAFFQFYVADGKLSCQLYQRSADIFLGVPFNIASYALLTLMVAQVTGLKPGEFVHTFGDAHLYLNHLEQAKLQLSRDPKPLPEMHLNPHVKSIFD

Foldseek 3Di:
DQLDQFCVVCVVVVHCPCVVLADPRRGFFCADSCQQQFNADPVGGGDNLPVVLLVCCQVPLQDQPSKGARQDPVRQVGGSHGAQFGMKHWHDDPLEIEMETEGAAEAPPPGVVVVCVVVQVVRCLSSLLSVGHHDYYHYHYNHYDHDPVCVVVVVVVVVDDDDDDDDDDDDSPDNDSND

Nearest PDB structures (foldseek):
  6auj-assembly2_C  TM=9.981E-01  e=2.299E-29  Elizabethkingia anophelis NUHP1
  3ix6-assembly1_B  TM=9.939E-01  e=1.183E-29  Brucella melitensis
  1evf-assembly1_A  TM=9.956E-01  e=4.893E-28  Escherichia coli
  1ev5-assembly1_A-2  TM=9.958E-01  e=6.823E-28  Escherichia coli
  1qqq-assembly1_A  TM=9.958E-01  e=1.326E-27  Escherichia coli

Mean predicted aligned error: 2.59 Å